Protein AF-A0A7R9MBL1-F1 (afdb_monomer_lite)

Radius of gyration: 28.14 Å; chains: 1; bounding box: 70×37×82 Å

Sequence (208 aa):
MTAFQSPSNDVNKIDLVPTLSLLMGIPIPFSNVGKVMSSLFEYSVDCQHVRRSPEFSCHEDIAEIQWLWNSISALRINVAQIQRYVASIVPNVIQRQLEELLERHDRSWVLLNYIPSDDKLATIQSLTELRNKYDDYISQLKTQLSLNLASFDSRLMISGLIVIMMGAITANLIRVLDFPFHENSFNDILFLSAVTSIVVPIGGHKEL

Secondary structure (DSSP, 8-state):
------------GGGHHHHHHHHTTPPPPTT--PPP-GGGG-----TTTTTT-TT----HHHHHHHHHHHHHHHHHHHHHHHHHHHHHHS-HHHHHHHHHHHHHHHHHHHHHTTS-TT-HHHHHHHHHHHHHHHHHHHHHHHHHHHHHHS---HHHHHHHHHHHHHHHHHHHHHHHTT----HHHHHHHHHHHHHHHH-S--------

InterPro domains:
  IPR017850 Alkaline-phosphatase-like, core domain superfamily [G3DSA:3.40.720.10] (3-55)
  IPR039524 GPI ethanolamine phosphate transferase 3 [PTHR23071] (9-179)

Structure (mmCIF, N/CA/C/O backbone):
data_AF-A0A7R9MBL1-F1
#
_entry.id   AF-A0A7R9MBL1-F1
#
loop_
_atom_site.group_PDB
_atom_site.id
_atom_site.type_symbol
_atom_site.label_atom_id
_atom_site.label_alt_id
_atom_site.label_comp_id
_atom_site.label_asym_id
_atom_site.label_entity_id
_atom_site.label_seq_id
_atom_site.pdbx_PDB_ins_code
_atom_site.Cartn_x
_atom_site.Cartn_y
_atom_site.Cartn_z
_atom_site.occupancy
_atom_site.B_iso_or_equiv
_atom_site.auth_seq_id
_atom_site.auth_comp_id
_atom_site.auth_asym_id
_atom_site.auth_atom_id
_atom_site.pdbx_PDB_model_num
ATOM 1 N N . MET A 1 1 ? 38.227 8.720 0.842 1.00 33.62 1 MET A N 1
ATOM 2 C CA . MET A 1 1 ? 37.416 8.010 1.853 1.00 33.62 1 MET A CA 1
ATOM 3 C C . MET A 1 1 ? 36.051 8.675 1.890 1.00 33.62 1 MET A C 1
ATOM 5 O O . MET A 1 1 ? 35.865 9.654 2.597 1.00 33.62 1 MET A O 1
ATOM 9 N N . THR A 1 2 ? 35.142 8.235 1.026 1.00 32.75 2 THR A N 1
ATOM 10 C CA . THR A 1 2 ? 33.762 8.730 0.961 1.00 32.75 2 THR A CA 1
ATOM 11 C C . THR A 1 2 ? 32.931 7.939 1.959 1.00 32.75 2 THR A C 1
ATOM 13 O O . THR A 1 2 ? 32.848 6.716 1.867 1.00 32.75 2 THR A O 1
ATOM 16 N N . ALA A 1 3 ? 32.383 8.630 2.956 1.00 30.45 3 ALA A N 1
ATOM 17 C CA . ALA A 1 3 ? 31.482 8.041 3.930 1.00 30.45 3 ALA A CA 1
ATOM 18 C C . ALA A 1 3 ? 30.245 7.497 3.203 1.00 30.45 3 ALA A C 1
ATOM 20 O O . ALA A 1 3 ? 29.521 8.247 2.551 1.00 30.45 3 ALA A O 1
ATOM 21 N N . PHE A 1 4 ? 30.025 6.188 3.308 1.00 33.91 4 PHE A N 1
ATOM 22 C CA . PHE A 1 4 ? 28.775 5.544 2.929 1.00 33.91 4 PHE A CA 1
ATOM 23 C C . PHE A 1 4 ? 27.720 6.035 3.930 1.00 33.91 4 PHE A C 1
ATOM 25 O O . PHE A 1 4 ? 27.630 5.537 5.052 1.00 33.91 4 PHE A O 1
ATOM 32 N N . GLN A 1 5 ? 26.986 7.091 3.579 1.00 33.72 5 GLN A N 1
ATOM 33 C CA . GLN A 1 5 ? 25.774 7.452 4.305 1.00 33.72 5 GLN A CA 1
ATOM 34 C C . GLN A 1 5 ? 24.771 6.329 4.052 1.00 33.72 5 GLN A C 1
ATOM 36 O O . GLN A 1 5 ? 24.150 6.275 2.995 1.00 33.72 5 GLN A O 1
ATOM 41 N N . SER A 1 6 ? 24.642 5.406 5.008 1.00 34.41 6 SER A N 1
ATOM 42 C CA . SER A 1 6 ? 23.470 4.539 5.060 1.00 34.41 6 SER A CA 1
ATOM 43 C C . SER A 1 6 ? 22.262 5.467 5.176 1.00 34.41 6 SER A C 1
ATOM 45 O O . SER A 1 6 ? 22.186 6.196 6.172 1.00 34.41 6 SER A O 1
ATOM 47 N N . PRO A 1 7 ? 21.324 5.483 4.211 1.00 39.41 7 PRO A N 1
ATOM 48 C CA . PRO A 1 7 ? 20.038 6.106 4.464 1.00 39.41 7 PRO A CA 1
ATOM 49 C C . PRO A 1 7 ? 19.485 5.441 5.726 1.00 39.41 7 PRO A C 1
ATOM 51 O O . PRO A 1 7 ? 19.638 4.229 5.918 1.00 39.41 7 PRO A O 1
ATOM 54 N N . SER A 1 8 ? 18.934 6.236 6.639 1.00 43.59 8 SER A N 1
ATOM 55 C CA . SER A 1 8 ? 18.196 5.725 7.788 1.00 43.59 8 SER A CA 1
ATOM 56 C C . SER A 1 8 ? 16.968 4.990 7.251 1.00 43.59 8 SER A C 1
ATOM 58 O O . SER A 1 8 ? 15.894 5.572 7.107 1.00 43.59 8 SER A O 1
ATOM 60 N N . ASN A 1 9 ? 17.163 3.727 6.874 1.00 51.75 9 ASN A N 1
ATOM 61 C CA . ASN A 1 9 ? 16.128 2.782 6.498 1.00 51.75 9 ASN A CA 1
ATOM 62 C C . ASN A 1 9 ? 15.385 2.424 7.781 1.00 51.75 9 ASN A C 1
ATOM 64 O O . ASN A 1 9 ? 15.615 1.369 8.371 1.00 51.75 9 ASN A O 1
ATOM 68 N N . ASP A 1 10 ? 14.558 3.346 8.263 1.00 60.00 10 ASP A N 1
ATOM 69 C CA . ASP A 1 10 ? 13.657 3.072 9.368 1.00 60.00 10 ASP A CA 1
ATOM 70 C C . ASP A 1 10 ? 12.568 2.140 8.830 1.00 60.00 10 ASP A C 1
ATOM 72 O O . ASP A 1 10 ? 11.573 2.553 8.230 1.00 60.00 10 ASP A O 1
ATOM 76 N N . VAL A 1 11 ? 12.851 0.840 8.905 1.00 66.88 11 VAL A N 1
ATOM 77 C CA . VAL A 1 11 ? 11.942 -0.206 8.453 1.00 66.88 11 VAL A CA 1
ATOM 78 C C . VAL A 1 11 ? 10.792 -0.252 9.441 1.00 66.88 11 VAL A C 1
ATOM 80 O O . VAL A 1 11 ? 10.946 -0.685 10.587 1.00 66.88 11 VAL A O 1
ATOM 83 N N . ASN A 1 12 ? 9.616 0.178 8.996 1.00 77.75 12 ASN A N 1
ATOM 84 C CA . ASN A 1 12 ? 8.443 0.131 9.844 1.00 77.75 12 ASN A CA 1
ATOM 85 C C . ASN A 1 12 ? 8.066 -1.336 10.108 1.00 77.75 12 ASN A C 1
ATOM 87 O O . ASN A 1 12 ? 7.925 -2.133 9.184 1.00 77.75 12 ASN A O 1
ATOM 91 N N . LYS A 1 13 ? 7.862 -1.711 11.375 1.00 82.19 13 LYS A N 1
ATOM 92 C CA . LYS A 1 13 ? 7.544 -3.099 11.768 1.00 82.19 13 LYS A CA 1
ATOM 93 C C . LYS A 1 13 ? 6.313 -3.656 11.045 1.00 82.19 13 LYS A C 1
ATOM 95 O O . LYS A 1 13 ? 6.231 -4.859 10.813 1.00 82.19 13 LYS A O 1
ATOM 100 N N . ILE A 1 14 ? 5.370 -2.788 10.673 1.00 83.69 14 ILE A N 1
ATOM 101 C CA . ILE A 1 14 ? 4.145 -3.177 9.958 1.00 83.69 14 ILE A CA 1
ATOM 102 C C . ILE A 1 14 ? 4.407 -3.621 8.507 1.00 83.69 14 ILE A C 1
ATOM 104 O O . ILE A 1 14 ? 3.590 -4.346 7.942 1.00 83.69 14 ILE A O 1
ATOM 108 N N . ASP A 1 15 ? 5.542 -3.220 7.927 1.00 88.88 15 ASP A N 1
ATOM 109 C CA . ASP A 1 15 ? 5.939 -3.494 6.540 1.00 88.88 15 ASP A CA 1
ATOM 110 C C . ASP A 1 15 ? 6.524 -4.915 6.378 1.00 88.88 15 ASP A C 1
ATOM 112 O O . ASP A 1 15 ? 6.591 -5.457 5.271 1.00 88.88 15 ASP A O 1
ATOM 116 N N . LEU A 1 16 ? 6.876 -5.580 7.487 1.00 90.44 16 LEU A N 1
ATOM 117 C CA . LEU A 1 16 ? 7.445 -6.931 7.482 1.00 90.44 16 LEU A CA 1
ATOM 118 C C . LEU A 1 16 ? 6.446 -7.990 6.996 1.00 90.44 16 LEU A C 1
ATOM 120 O O . LEU A 1 16 ? 6.781 -8.835 6.171 1.00 90.44 16 LEU A O 1
ATOM 124 N N . VAL A 1 17 ? 5.214 -7.947 7.506 1.00 92.31 17 VAL A N 1
ATOM 125 C CA . VAL A 1 17 ? 4.170 -8.937 7.201 1.00 92.31 17 VAL A CA 1
ATOM 126 C C . VAL A 1 17 ? 3.846 -9.019 5.704 1.00 92.31 17 VAL A C 1
ATOM 128 O O . VAL A 1 17 ? 3.905 -10.128 5.166 1.00 92.31 17 VAL A O 1
ATOM 131 N N . PRO A 1 18 ? 3.524 -7.917 4.995 1.00 92.00 18 PRO A N 1
ATOM 132 C CA . PRO A 1 18 ? 3.201 -8.005 3.574 1.00 92.00 18 PRO A CA 1
ATOM 133 C C . PRO A 1 18 ? 4.426 -8.425 2.751 1.00 92.00 18 PRO A C 1
ATOM 135 O O . PRO A 1 18 ? 4.291 -9.187 1.798 1.00 92.00 18 PRO A O 1
ATOM 138 N N . THR A 1 19 ? 5.626 -8.015 3.166 1.00 92.44 19 THR A N 1
ATOM 139 C CA . THR A 1 19 ? 6.888 -8.385 2.516 1.00 92.44 19 THR A CA 1
ATOM 140 C C . THR A 1 19 ? 7.170 -9.884 2.616 1.00 92.44 19 THR A C 1
ATOM 142 O O . THR A 1 19 ? 7.360 -10.540 1.594 1.00 92.44 19 THR A O 1
ATOM 145 N N . LEU A 1 20 ? 7.137 -10.452 3.826 1.00 92.62 20 LEU A N 1
ATOM 146 C CA . LEU A 1 20 ? 7.338 -11.888 4.034 1.00 92.62 20 LEU A CA 1
ATOM 147 C C . LEU A 1 20 ? 6.250 -12.718 3.356 1.00 92.62 20 LEU A C 1
ATOM 149 O O . LEU A 1 20 ? 6.549 -13.775 2.812 1.00 92.62 20 LEU A O 1
ATOM 153 N N . SER A 1 21 ? 5.006 -12.234 3.357 1.00 93.38 21 SER A N 1
ATOM 154 C CA . SER A 1 21 ? 3.904 -12.934 2.693 1.00 93.38 21 SER A CA 1
ATOM 155 C C . SER A 1 21 ? 4.207 -13.139 1.209 1.00 93.38 21 SER A C 1
ATOM 157 O O . SER A 1 21 ? 4.175 -14.264 0.717 1.00 93.38 21 SER A O 1
ATOM 159 N N . LEU A 1 22 ? 4.607 -12.068 0.520 1.00 92.56 22 LEU A N 1
ATOM 160 C CA . LEU A 1 22 ? 4.959 -12.140 -0.895 1.00 92.56 22 LEU A CA 1
ATOM 161 C C . LEU A 1 22 ? 6.238 -12.948 -1.158 1.00 92.56 22 LEU A C 1
ATOM 163 O O . LEU A 1 22 ? 6.262 -13.715 -2.116 1.00 92.56 22 LEU A O 1
ATOM 167 N N . LEU A 1 23 ? 7.267 -12.836 -0.309 1.00 90.94 23 LEU A N 1
ATOM 168 C CA . LEU A 1 23 ? 8.494 -13.638 -0.444 1.00 90.94 23 LEU A CA 1
ATOM 169 C C . LEU A 1 23 ? 8.236 -15.143 -0.274 1.00 90.94 23 LEU A C 1
ATOM 171 O O . LEU A 1 23 ? 8.870 -15.955 -0.939 1.00 90.94 23 LEU A O 1
ATOM 175 N N . MET A 1 24 ? 7.290 -15.520 0.589 1.00 92.00 24 MET A N 1
ATOM 176 C CA . MET A 1 24 ? 6.879 -16.914 0.788 1.00 92.00 24 MET A CA 1
ATOM 177 C C . MET A 1 24 ? 5.816 -17.382 -0.221 1.00 92.00 24 MET A C 1
ATOM 179 O O . MET A 1 24 ? 5.378 -18.529 -0.152 1.00 92.00 24 MET A O 1
ATOM 183 N N . GLY A 1 25 ? 5.369 -16.515 -1.137 1.00 89.75 25 GLY A N 1
ATOM 184 C CA . GLY A 1 25 ? 4.318 -16.836 -2.106 1.00 89.75 25 GLY A CA 1
ATOM 185 C C . GLY A 1 25 ? 2.932 -17.048 -1.485 1.00 89.75 25 GLY A C 1
ATOM 186 O O . GLY A 1 25 ? 2.079 -17.688 -2.097 1.00 89.75 25 GLY A O 1
ATOM 187 N N . ILE A 1 26 ? 2.696 -16.529 -0.277 1.00 92.56 26 ILE A N 1
ATOM 188 C CA . ILE A 1 26 ? 1.402 -16.602 0.409 1.00 92.56 26 ILE A CA 1
ATOM 189 C C . ILE A 1 26 ? 0.629 -15.281 0.251 1.00 92.56 26 ILE A C 1
ATOM 191 O O . ILE A 1 26 ? 1.229 -14.214 0.090 1.00 92.56 26 ILE A O 1
ATOM 195 N N . PRO A 1 27 ? -0.715 -15.309 0.300 1.00 91.38 27 PRO A N 1
ATOM 196 C CA . PRO A 1 27 ? -1.505 -14.086 0.239 1.00 91.38 27 PRO A CA 1
ATOM 197 C C . PRO A 1 27 ? -1.219 -13.175 1.440 1.00 91.38 27 PRO A C 1
ATOM 199 O O . PRO A 1 27 ? -1.107 -13.636 2.576 1.00 91.38 27 PRO A O 1
ATOM 202 N N . ILE A 1 28 ? -1.151 -11.865 1.189 1.00 91.44 28 ILE A N 1
ATOM 203 C CA . ILE A 1 28 ? -1.019 -10.853 2.243 1.00 91.44 28 ILE A CA 1
ATOM 204 C C . ILE A 1 28 ? -2.282 -10.887 3.129 1.00 91.44 28 ILE A C 1
ATOM 206 O O . ILE A 1 28 ? -3.393 -10.831 2.590 1.00 91.44 28 ILE A O 1
ATOM 210 N N . PRO A 1 29 ? -2.152 -10.945 4.470 1.00 90.50 29 PRO A N 1
ATOM 211 C CA . PRO A 1 29 ? -3.292 -10.918 5.384 1.00 90.50 29 PRO A CA 1
ATOM 212 C C . PRO A 1 29 ? -4.203 -9.702 5.176 1.00 90.50 29 PRO A C 1
ATOM 214 O O . PRO A 1 29 ? -3.725 -8.584 4.993 1.00 90.50 29 PRO A O 1
ATOM 217 N N . PHE A 1 30 ? -5.520 -9.911 5.265 1.00 85.25 30 PHE A N 1
ATOM 218 C CA . PHE A 1 30 ? -6.523 -8.918 4.862 1.00 85.25 30 PHE A CA 1
ATOM 219 C C . PHE A 1 30 ? -6.434 -7.577 5.601 1.00 85.25 30 PHE A C 1
ATOM 221 O O . PHE A 1 30 ? -6.604 -6.548 4.968 1.00 85.25 30 PHE A O 1
ATOM 228 N N . SER A 1 31 ? -6.145 -7.552 6.903 1.00 83.38 31 SER A N 1
ATOM 229 C CA . SER A 1 31 ? -6.108 -6.315 7.700 1.00 83.38 31 SER A CA 1
ATOM 230 C C . SER A 1 31 ? -4.751 -5.602 7.688 1.00 83.38 31 SER A C 1
ATOM 232 O O . SER A 1 31 ? -4.465 -4.789 8.569 1.00 83.38 31 SER A O 1
ATOM 234 N N . ASN A 1 32 ? -3.864 -5.950 6.753 1.00 85.44 32 ASN A N 1
ATOM 235 C CA . ASN A 1 32 ? -2.544 -5.347 6.674 1.00 85.44 32 ASN A CA 1
ATOM 236 C C . ASN A 1 32 ? -2.579 -4.040 5.861 1.00 85.44 32 ASN A C 1
ATOM 238 O O . ASN A 1 32 ? -3.126 -4.001 4.764 1.00 85.44 32 ASN A O 1
ATOM 242 N N . VAL A 1 33 ? -1.977 -2.980 6.406 1.00 85.50 33 VAL A N 1
ATOM 243 C CA . VAL A 1 33 ? -1.782 -1.673 5.738 1.00 85.50 33 VAL A CA 1
ATOM 244 C C . VAL A 1 33 ? -0.299 -1.326 5.565 1.00 85.50 33 VAL A C 1
ATOM 246 O O . VAL A 1 33 ? 0.061 -0.192 5.250 1.00 85.50 33 VAL A O 1
ATOM 249 N N . GLY A 1 34 ? 0.577 -2.293 5.838 1.00 88.00 34 GLY A N 1
ATOM 250 C CA . GLY A 1 34 ? 2.012 -2.166 5.658 1.00 88.00 34 GLY A CA 1
ATOM 251 C C . GLY A 1 34 ? 2.374 -2.047 4.182 1.00 88.00 34 GLY A C 1
ATOM 252 O O . GLY A 1 34 ? 1.675 -2.548 3.302 1.00 88.00 34 GLY A O 1
ATOM 253 N N . LYS A 1 35 ? 3.488 -1.369 3.929 1.00 91.00 35 LYS A N 1
ATOM 254 C CA . LYS A 1 35 ? 4.088 -1.215 2.609 1.00 91.00 35 LYS A CA 1
ATOM 255 C C . LYS A 1 35 ? 5.062 -2.366 2.391 1.00 91.00 35 LYS A C 1
ATOM 257 O O . LYS A 1 35 ? 5.819 -2.705 3.291 1.00 91.00 35 LYS A O 1
ATOM 262 N N . VAL A 1 36 ? 5.077 -2.956 1.204 1.00 91.62 36 VAL A N 1
ATOM 263 C CA . VAL A 1 36 ? 6.099 -3.958 0.872 1.00 91.62 36 VAL A CA 1
ATOM 264 C C . VAL A 1 36 ? 7.477 -3.305 0.727 1.00 91.62 36 VAL A C 1
ATOM 266 O O . VAL A 1 36 ? 7.630 -2.290 0.045 1.00 91.62 36 VAL A O 1
ATOM 269 N N . MET A 1 37 ? 8.499 -3.924 1.320 1.00 90.38 37 MET A N 1
ATOM 270 C CA . MET A 1 37 ? 9.902 -3.555 1.124 1.00 90.38 37 MET A CA 1
ATOM 271 C C . MET A 1 37 ? 10.366 -4.033 -0.257 1.00 90.38 37 MET A C 1
ATOM 273 O O . MET A 1 37 ? 10.950 -5.106 -0.397 1.00 90.38 37 MET A O 1
ATOM 277 N N . SER A 1 38 ? 10.080 -3.240 -1.292 1.00 86.38 38 SER A N 1
ATOM 278 C CA . SER A 1 38 ? 10.351 -3.603 -2.692 1.00 86.38 38 SER A CA 1
ATOM 279 C C . SER A 1 38 ? 11.827 -3.911 -2.981 1.00 86.38 38 SER A C 1
ATOM 281 O O . SER A 1 38 ? 12.118 -4.727 -3.848 1.00 86.38 38 SER A O 1
ATOM 283 N N . SER A 1 39 ? 12.762 -3.356 -2.201 1.00 84.44 39 SER A N 1
ATOM 284 C CA . SER A 1 39 ? 14.194 -3.669 -2.301 1.00 84.44 39 SER A CA 1
ATOM 285 C C . SER A 1 39 ? 14.533 -5.140 -2.028 1.00 84.44 39 SER A C 1
ATOM 287 O O . SER A 1 39 ? 15.540 -5.615 -2.529 1.00 84.44 39 SER A O 1
ATOM 289 N N . LEU A 1 40 ? 13.703 -5.886 -1.287 1.00 85.50 40 LEU A N 1
ATOM 290 C CA . LEU A 1 40 ? 13.952 -7.308 -1.005 1.00 85.50 40 LEU A CA 1
ATOM 291 C C . LEU A 1 40 ? 13.536 -8.248 -2.147 1.00 85.50 40 LEU A C 1
ATOM 293 O O . LEU A 1 40 ? 13.795 -9.444 -2.072 1.00 85.50 40 LEU A O 1
ATOM 297 N N . PHE A 1 41 ? 12.907 -7.725 -3.203 1.00 84.19 41 PHE A N 1
ATOM 298 C CA . PHE A 1 41 ? 12.537 -8.489 -4.403 1.00 84.19 41 PHE A CA 1
ATOM 299 C C . PHE A 1 41 ? 13.633 -8.446 -5.479 1.00 84.19 41 PHE A C 1
ATOM 301 O O . PHE A 1 41 ? 13.388 -8.749 -6.650 1.00 84.19 41 PHE A O 1
ATOM 308 N N . GLU A 1 42 ? 14.850 -8.073 -5.079 1.00 77.44 42 GLU A N 1
ATOM 309 C CA . GLU A 1 42 ? 16.071 -8.232 -5.860 1.00 77.44 42 GLU A CA 1
ATOM 310 C C . GLU A 1 42 ? 16.438 -9.709 -5.917 1.00 77.44 42 GLU A C 1
ATOM 312 O O . GLU A 1 42 ? 17.124 -10.259 -5.061 1.00 77.44 42 GLU A O 1
ATOM 317 N N . TYR A 1 43 ? 15.921 -10.381 -6.942 1.00 65.19 43 TYR A N 1
ATOM 318 C CA . TYR A 1 43 ? 16.472 -11.660 -7.344 1.00 65.19 43 TYR A CA 1
ATOM 319 C C . TYR A 1 43 ? 17.775 -11.358 -8.077 1.00 65.19 43 TYR A C 1
ATOM 321 O O . TYR A 1 43 ? 17.749 -10.888 -9.216 1.00 65.19 43 TYR A O 1
ATOM 329 N N . SER A 1 44 ? 18.914 -11.613 -7.434 1.00 52.19 44 SER A N 1
ATOM 330 C CA . SER A 1 44 ? 20.169 -11.691 -8.165 1.00 52.19 44 SER A CA 1
ATOM 331 C C . SER A 1 44 ? 20.024 -12.834 -9.165 1.00 52.19 44 SER A C 1
ATOM 333 O O . SER A 1 44 ? 19.921 -14.008 -8.807 1.00 52.19 44 SER A O 1
ATOM 335 N N . VAL A 1 45 ? 19.971 -12.502 -10.454 1.00 52.72 45 VAL A N 1
ATOM 336 C CA . VAL A 1 45 ? 20.304 -13.491 -11.472 1.00 52.72 45 VAL A CA 1
ATOM 337 C C . VAL A 1 45 ? 21.743 -13.868 -11.164 1.00 52.72 45 VAL A C 1
ATOM 339 O O . VAL A 1 45 ? 22.640 -13.035 -11.282 1.00 52.72 45 VAL A O 1
ATOM 342 N N . ASP A 1 46 ? 21.950 -15.081 -10.660 1.00 50.16 46 ASP A N 1
ATOM 343 C CA . ASP A 1 46 ? 23.262 -15.542 -10.234 1.00 50.16 46 ASP A CA 1
ATOM 344 C C . ASP A 1 46 ? 24.125 -15.798 -11.479 1.00 50.16 46 ASP A C 1
ATOM 346 O O . ASP A 1 46 ? 24.297 -16.917 -11.969 1.00 50.16 46 ASP A O 1
ATOM 350 N N . CYS A 1 47 ? 24.642 -14.710 -12.051 1.00 52.84 47 CYS A N 1
ATOM 351 C CA . CYS A 1 47 ? 25.482 -14.718 -13.242 1.00 52.84 47 CYS A CA 1
ATOM 352 C C . CYS A 1 47 ? 26.805 -15.470 -12.995 1.00 52.84 47 CYS A C 1
ATOM 354 O O . CYS A 1 47 ? 27.554 -15.730 -13.938 1.00 52.84 47 CYS A O 1
ATOM 356 N N . GLN A 1 48 ? 27.117 -15.842 -11.744 1.00 49.78 48 GLN A N 1
ATOM 357 C CA . GLN A 1 48 ? 28.311 -16.619 -11.410 1.00 49.78 48 GLN A CA 1
ATOM 358 C C . GLN A 1 48 ? 28.257 -18.064 -11.920 1.00 49.78 48 GLN A C 1
ATOM 360 O O . GLN A 1 48 ? 29.312 -18.623 -12.235 1.00 49.78 48 GLN A O 1
ATOM 365 N N . HIS A 1 49 ? 27.071 -18.658 -12.087 1.00 49.16 49 HIS A N 1
ATOM 366 C CA . HIS A 1 49 ? 26.946 -20.045 -12.551 1.00 49.16 49 HIS A CA 1
ATOM 367 C C . HIS A 1 49 ? 26.824 -20.201 -14.078 1.00 49.16 49 HIS A C 1
ATOM 369 O O . HIS A 1 49 ? 26.969 -21.312 -14.590 1.00 49.16 49 HIS A O 1
ATOM 375 N N . VAL A 1 50 ? 26.696 -19.100 -14.829 1.00 50.25 50 VAL A N 1
ATOM 376 C CA . VAL A 1 50 ? 26.669 -19.082 -16.310 1.00 50.25 50 VAL A CA 1
ATOM 377 C C . VAL A 1 50 ? 28.074 -18.836 -16.900 1.00 50.25 50 VAL A C 1
ATOM 379 O O . VAL A 1 50 ? 28.243 -18.377 -18.019 1.00 50.25 50 VAL A O 1
ATOM 382 N N . ARG A 1 51 ? 29.148 -19.188 -16.181 1.00 45.41 51 ARG A N 1
ATOM 383 C CA . ARG A 1 51 ? 30.543 -19.061 -16.663 1.00 45.41 51 ARG A CA 1
ATOM 384 C C . ARG A 1 51 ? 30.999 -20.136 -17.665 1.00 45.41 51 ARG A C 1
ATOM 386 O O . ARG A 1 51 ? 32.195 -20.259 -17.915 1.00 45.41 51 ARG A O 1
ATOM 393 N N . ARG A 1 52 ? 30.095 -20.946 -18.227 1.00 46.97 52 ARG A N 1
ATOM 394 C CA . ARG A 1 52 ? 30.465 -22.021 -19.173 1.00 46.97 52 ARG A CA 1
ATOM 395 C C . ARG A 1 52 ? 30.137 -21.760 -20.639 1.00 46.97 52 ARG A C 1
ATOM 397 O O . ARG A 1 52 ? 30.527 -22.584 -21.457 1.00 46.97 52 ARG A O 1
ATOM 404 N N . SER A 1 53 ? 29.506 -20.638 -20.986 1.00 45.91 53 SER A N 1
ATOM 405 C CA . SER A 1 53 ? 29.316 -20.271 -22.391 1.00 45.91 53 SER A CA 1
ATOM 406 C C . SER A 1 53 ? 29.902 -18.883 -22.668 1.00 45.91 53 SER A C 1
ATOM 408 O O . SER A 1 53 ? 29.476 -17.926 -22.024 1.00 45.91 53 SER A O 1
ATOM 410 N N . PRO A 1 54 ? 30.871 -18.741 -23.591 1.00 48.66 54 PRO A N 1
ATOM 411 C CA . PRO A 1 54 ? 31.509 -17.461 -23.906 1.00 48.66 54 PRO A CA 1
ATOM 412 C C . PRO A 1 54 ? 30.595 -16.473 -24.660 1.00 48.66 54 PRO A C 1
ATOM 414 O O . PRO A 1 54 ? 31.038 -15.378 -24.983 1.00 48.66 54 PRO A O 1
ATOM 417 N N . GLU A 1 55 ? 29.331 -16.827 -24.918 1.00 52.91 55 GLU A N 1
ATOM 418 C CA . GLU A 1 55 ? 28.366 -15.995 -25.656 1.00 52.91 55 GLU A CA 1
ATOM 419 C C . GLU A 1 55 ? 27.296 -15.316 -24.780 1.00 52.91 55 GLU A C 1
ATOM 421 O O . GLU A 1 55 ? 26.511 -14.524 -25.293 1.00 52.91 55 GLU A O 1
ATOM 426 N N . PHE A 1 56 ? 27.251 -15.572 -23.465 1.00 49.06 56 PHE A N 1
ATOM 427 C CA . PHE A 1 56 ? 26.261 -14.953 -22.571 1.00 49.06 56 PHE A CA 1
ATOM 428 C C . PHE A 1 56 ? 26.903 -13.917 -21.641 1.00 49.06 56 PHE A C 1
ATOM 430 O O . PHE A 1 56 ? 27.279 -14.204 -20.504 1.00 49.06 56 PHE A O 1
ATOM 437 N N . SER A 1 57 ? 27.010 -12.678 -22.119 1.00 51.72 57 SER A N 1
ATOM 438 C CA . SER A 1 57 ? 27.291 -11.520 -21.268 1.00 51.72 57 SER A CA 1
ATOM 439 C C . SER A 1 57 ? 26.056 -11.257 -20.404 1.00 51.72 57 SER A C 1
ATOM 441 O O . SER A 1 57 ? 25.017 -10.847 -20.928 1.00 51.72 57 SER A O 1
ATOM 443 N N . CYS A 1 58 ? 26.135 -11.494 -19.093 1.00 52.16 58 CYS A N 1
ATOM 444 C CA . CYS A 1 58 ? 25.098 -11.032 -18.170 1.00 52.16 58 CYS A CA 1
ATOM 445 C C . CYS A 1 58 ? 25.076 -9.500 -18.237 1.00 52.16 58 CYS A C 1
ATOM 447 O O . CYS A 1 58 ? 26.007 -8.850 -17.766 1.00 52.16 58 CYS A O 1
ATOM 449 N N . HIS A 1 59 ? 24.078 -8.933 -18.909 1.00 63.00 59 HIS A N 1
ATOM 450 C CA . HIS A 1 59 ? 23.933 -7.487 -19.006 1.00 63.00 59 HIS A CA 1
ATOM 451 C C . HIS A 1 59 ? 23.315 -6.994 -17.700 1.00 63.00 59 HIS A C 1
ATOM 453 O O . HIS A 1 59 ? 22.195 -7.381 -17.372 1.00 63.00 59 HIS A O 1
ATOM 459 N N . GLU A 1 60 ? 24.056 -6.162 -16.973 1.00 67.31 60 GLU A N 1
ATOM 460 C CA . GLU A 1 60 ? 23.640 -5.499 -15.729 1.00 67.31 60 GLU A CA 1
ATOM 461 C C . GLU A 1 60 ? 22.245 -4.856 -15.870 1.00 67.31 60 GLU A C 1
ATOM 463 O O . GLU A 1 60 ? 21.380 -5.062 -15.020 1.00 67.31 60 GLU A O 1
ATOM 468 N N . ASP A 1 61 ? 21.963 -4.255 -17.033 1.00 69.00 61 ASP A N 1
ATOM 469 C CA . ASP A 1 61 ? 20.658 -3.679 -17.390 1.00 69.00 61 ASP A CA 1
ATOM 470 C C . ASP A 1 61 ? 19.483 -4.673 -17.293 1.00 69.00 61 ASP A C 1
ATOM 472 O O . ASP A 1 61 ? 18.371 -4.300 -16.924 1.00 69.00 61 ASP A O 1
ATOM 476 N N . ILE A 1 62 ? 19.690 -5.947 -17.656 1.00 74.94 62 ILE A N 1
ATOM 477 C CA . ILE A 1 62 ? 18.619 -6.961 -17.644 1.00 74.94 62 ILE A CA 1
ATOM 478 C C . ILE A 1 62 ? 18.246 -7.300 -16.199 1.00 74.94 62 ILE A C 1
ATOM 480 O O . ILE A 1 62 ? 17.065 -7.469 -15.891 1.00 74.94 62 ILE A O 1
ATOM 484 N N . ALA A 1 63 ? 19.241 -7.374 -15.312 1.00 78.12 63 ALA A N 1
ATOM 485 C CA . ALA A 1 63 ? 19.013 -7.608 -13.893 1.00 78.12 63 ALA A CA 1
ATOM 486 C C . ALA A 1 63 ? 18.273 -6.423 -13.250 1.00 78.12 63 ALA A C 1
ATOM 488 O O . ALA A 1 63 ? 17.321 -6.641 -12.499 1.00 78.12 63 ALA A O 1
ATOM 489 N N . GLU A 1 64 ? 18.636 -5.186 -13.605 1.00 82.44 64 GLU A N 1
ATOM 490 C CA . GLU A 1 64 ? 17.965 -3.978 -13.113 1.00 82.44 64 GLU A CA 1
ATOM 491 C C . GLU A 1 64 ? 16.502 -3.895 -13.577 1.00 82.44 64 GLU A C 1
ATOM 493 O O . GLU A 1 64 ? 15.599 -3.694 -12.759 1.00 82.44 64 GLU A O 1
ATOM 498 N N . ILE A 1 65 ? 16.237 -4.121 -14.869 1.00 82.94 65 ILE A N 1
ATOM 499 C CA . ILE A 1 65 ? 14.872 -4.144 -15.418 1.00 82.94 65 ILE A CA 1
ATOM 500 C C . ILE A 1 65 ? 14.034 -5.225 -14.726 1.00 82.94 65 ILE A C 1
ATOM 502 O O . ILE A 1 65 ? 12.894 -4.967 -14.328 1.00 82.94 65 ILE A O 1
ATOM 506 N N . GLN A 1 66 ? 14.594 -6.425 -14.542 1.00 83.38 66 GLN A N 1
ATOM 507 C CA . GLN A 1 66 ? 13.901 -7.525 -13.874 1.00 83.38 66 GLN A CA 1
ATOM 508 C C . GLN A 1 66 ? 13.598 -7.200 -12.406 1.00 83.38 66 GLN A C 1
ATOM 510 O O . GLN A 1 66 ? 12.496 -7.480 -11.925 1.00 83.38 66 GLN A O 1
ATOM 515 N N . TRP A 1 67 ? 14.547 -6.596 -11.691 1.00 86.12 67 TRP A N 1
ATOM 516 C CA . TRP A 1 67 ? 14.337 -6.156 -10.315 1.00 86.12 67 TRP A CA 1
ATOM 517 C C . TRP A 1 67 ? 13.237 -5.096 -10.218 1.00 86.12 67 TRP A C 1
ATOM 519 O O . TRP A 1 67 ? 12.335 -5.224 -9.382 1.00 86.12 67 TRP A O 1
ATOM 529 N N . LEU A 1 68 ? 13.270 -4.076 -11.081 1.00 87.25 68 LEU A N 1
ATOM 530 C CA . LEU A 1 68 ? 12.238 -3.043 -11.135 1.00 87.25 68 LEU A CA 1
ATOM 531 C C . LEU A 1 68 ? 10.864 -3.657 -11.415 1.00 87.25 68 LEU A C 1
ATOM 533 O O . LEU A 1 68 ? 9.886 -3.329 -10.741 1.00 87.25 68 LEU A O 1
ATOM 537 N N . TRP A 1 69 ? 10.795 -4.601 -12.352 1.00 86.12 69 TRP A N 1
ATOM 538 C CA . TRP A 1 69 ? 9.567 -5.316 -12.679 1.00 86.12 69 TRP A CA 1
ATOM 539 C C . TRP A 1 69 ? 8.999 -6.091 -11.483 1.00 86.12 69 TRP A C 1
ATOM 541 O O . TRP A 1 69 ? 7.807 -5.980 -11.168 1.00 86.12 69 TRP A O 1
ATOM 551 N N . ASN A 1 70 ? 9.850 -6.845 -10.783 1.00 87.94 70 ASN A N 1
ATOM 552 C CA . ASN A 1 70 ? 9.466 -7.600 -9.589 1.00 87.94 70 ASN A CA 1
ATOM 553 C C . ASN A 1 70 ? 9.014 -6.662 -8.462 1.00 87.94 70 ASN A C 1
ATOM 555 O O . ASN A 1 70 ? 7.977 -6.892 -7.836 1.00 87.94 70 ASN A O 1
ATOM 559 N N . SER A 1 71 ? 9.750 -5.568 -8.259 1.00 90.19 71 SER A N 1
ATOM 560 C CA . SER A 1 71 ? 9.445 -4.527 -7.277 1.00 90.19 71 SER A CA 1
ATOM 561 C C . SER A 1 71 ? 8.069 -3.910 -7.509 1.00 90.19 71 SER A C 1
ATOM 563 O O . SER A 1 71 ? 7.260 -3.832 -6.584 1.00 90.19 71 SER A O 1
ATOM 565 N N . ILE A 1 72 ? 7.774 -3.502 -8.747 1.00 89.38 72 ILE A N 1
ATOM 566 C CA . ILE A 1 72 ? 6.479 -2.916 -9.111 1.00 89.38 72 ILE A CA 1
ATOM 567 C C . ILE A 1 72 ? 5.364 -3.954 -8.971 1.00 89.38 72 ILE A C 1
ATOM 569 O O . ILE A 1 72 ? 4.296 -3.639 -8.452 1.00 89.38 72 ILE A O 1
ATOM 573 N N . SER A 1 73 ? 5.610 -5.201 -9.379 1.00 88.56 73 SER A N 1
ATOM 574 C CA . SER A 1 73 ? 4.632 -6.287 -9.242 1.00 88.56 73 SER A CA 1
ATOM 575 C C . SER A 1 73 ? 4.255 -6.525 -7.777 1.00 88.56 73 SER A C 1
ATOM 577 O O . SER A 1 73 ? 3.069 -6.613 -7.451 1.00 88.56 73 SER A O 1
ATOM 579 N N . ALA A 1 74 ? 5.244 -6.558 -6.881 1.00 90.81 74 ALA A N 1
ATOM 580 C CA . ALA A 1 74 ? 5.026 -6.707 -5.447 1.00 90.81 74 ALA A CA 1
ATOM 581 C C . ALA A 1 74 ? 4.251 -5.515 -4.854 1.00 90.81 74 ALA A C 1
ATOM 583 O O . ALA A 1 74 ? 3.280 -5.712 -4.116 1.00 90.81 74 ALA A O 1
ATOM 584 N N . LEU A 1 75 ? 4.620 -4.284 -5.231 1.00 90.81 75 LEU A N 1
ATOM 585 C CA . LEU A 1 75 ? 3.902 -3.070 -4.828 1.00 90.81 75 LEU A CA 1
ATOM 586 C C . LEU A 1 75 ? 2.448 -3.084 -5.307 1.00 90.81 75 LEU A C 1
ATOM 588 O O . LEU A 1 75 ? 1.551 -2.765 -4.532 1.00 90.81 75 LEU A O 1
ATOM 592 N N . ARG A 1 76 ? 2.186 -3.519 -6.543 1.00 89.56 76 ARG A N 1
ATOM 593 C CA . ARG A 1 76 ? 0.830 -3.571 -7.102 1.00 89.56 76 ARG A CA 1
ATOM 594 C C . ARG A 1 76 ? -0.060 -4.564 -6.353 1.00 89.56 76 ARG A C 1
ATOM 596 O O . ARG A 1 76 ? -1.211 -4.249 -6.055 1.00 89.56 76 ARG A O 1
ATOM 603 N N . ILE A 1 77 ? 0.473 -5.736 -5.993 1.00 8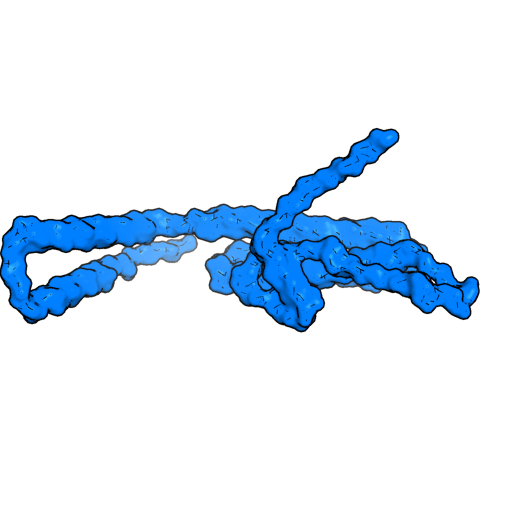9.44 77 ILE A N 1
ATOM 604 C CA . ILE A 1 77 ? -0.256 -6.721 -5.175 1.00 89.44 77 ILE A CA 1
ATOM 605 C C . ILE A 1 77 ? -0.556 -6.152 -3.783 1.00 89.44 77 ILE A C 1
ATOM 607 O O . ILE A 1 77 ? -1.681 -6.282 -3.295 1.00 89.44 77 ILE A O 1
ATOM 611 N N . ASN A 1 78 ? 0.424 -5.495 -3.157 1.00 91.88 78 ASN A N 1
ATOM 612 C CA . ASN A 1 78 ? 0.240 -4.842 -1.863 1.00 91.88 78 ASN A CA 1
ATOM 613 C C . ASN A 1 78 ? -0.844 -3.764 -1.926 1.00 91.88 78 ASN A C 1
ATOM 615 O O . ASN A 1 78 ? -1.777 -3.798 -1.131 1.00 91.88 78 ASN A O 1
ATOM 619 N N . VAL A 1 79 ? -0.788 -2.882 -2.923 1.00 89.56 79 VAL A N 1
ATOM 620 C CA . VAL A 1 79 ? -1.798 -1.845 -3.156 1.00 89.56 79 VAL A CA 1
ATOM 621 C C . VAL A 1 79 ? -3.192 -2.434 -3.337 1.00 89.56 79 VAL A C 1
ATOM 623 O O . VAL A 1 79 ? -4.127 -1.975 -2.683 1.00 89.56 79 VAL A O 1
ATOM 626 N N . ALA A 1 80 ? -3.335 -3.475 -4.157 1.00 87.19 80 ALA A N 1
ATOM 627 C CA . ALA A 1 80 ? -4.620 -4.128 -4.373 1.00 87.19 80 ALA A CA 1
ATOM 628 C C . ALA A 1 80 ? -5.192 -4.731 -3.078 1.00 87.19 80 ALA A C 1
ATOM 630 O O . ALA A 1 80 ? -6.398 -4.650 -2.838 1.00 87.19 80 ALA A O 1
ATOM 631 N N . GLN A 1 81 ? -4.352 -5.319 -2.218 1.00 90.25 81 GLN A N 1
ATOM 632 C CA . GLN A 1 81 ? -4.807 -5.824 -0.922 1.00 90.25 81 GLN A CA 1
ATOM 633 C C . GLN A 1 81 ? -5.203 -4.682 0.023 1.00 90.25 81 GLN A C 1
ATOM 635 O O . GLN A 1 81 ? -6.283 -4.758 0.613 1.00 90.25 81 GLN A O 1
ATOM 640 N N . ILE A 1 82 ? -4.391 -3.623 0.134 1.00 88.50 82 ILE A N 1
ATOM 641 C CA . ILE A 1 82 ? -4.709 -2.480 1.001 1.00 88.50 82 ILE A CA 1
ATOM 642 C C . ILE A 1 82 ? -6.030 -1.852 0.555 1.00 88.50 82 ILE A C 1
ATOM 644 O O . ILE A 1 82 ? -6.889 -1.586 1.386 1.00 88.50 82 ILE A O 1
ATOM 648 N N . GLN A 1 83 ? -6.251 -1.674 -0.746 1.00 85.19 83 GLN A N 1
ATOM 649 C CA . GLN A 1 83 ? -7.517 -1.141 -1.243 1.00 85.19 83 GLN A CA 1
ATOM 650 C C . GLN A 1 83 ? -8.728 -1.979 -0.846 1.00 85.19 83 GLN A C 1
ATOM 652 O O . GLN A 1 83 ? -9.736 -1.421 -0.422 1.00 85.19 83 GLN A O 1
ATOM 657 N N . ARG A 1 84 ? -8.632 -3.310 -0.938 1.00 84.75 84 ARG A N 1
ATOM 658 C CA . ARG A 1 84 ? -9.718 -4.203 -0.505 1.00 84.75 84 ARG A CA 1
ATOM 659 C C . ARG A 1 84 ? -10.024 -4.033 0.979 1.00 84.75 84 ARG A C 1
ATOM 661 O O . ARG A 1 84 ? -11.189 -4.041 1.362 1.00 84.75 84 ARG A O 1
ATOM 668 N N . TYR A 1 85 ? -8.991 -3.860 1.802 1.00 85.38 85 TYR A N 1
ATOM 669 C CA . TYR A 1 85 ? -9.165 -3.574 3.222 1.00 85.38 85 TYR A CA 1
ATOM 670 C C . TYR A 1 85 ? -9.831 -2.214 3.448 1.00 85.38 85 TYR A C 1
ATOM 672 O O . TYR A 1 85 ? -10.824 -2.120 4.167 1.00 85.38 85 TYR A O 1
ATOM 680 N N . VAL A 1 86 ? -9.341 -1.170 2.780 1.00 83.62 86 VAL A N 1
ATOM 681 C CA . VAL A 1 86 ? -9.867 0.195 2.893 1.00 83.62 86 VAL A CA 1
ATOM 682 C C . VAL A 1 86 ? -11.329 0.271 2.458 1.00 83.62 86 VAL A C 1
ATOM 684 O O . VAL A 1 86 ? -12.141 0.846 3.176 1.00 83.62 86 VAL A O 1
ATOM 687 N N . ALA A 1 87 ? -11.696 -0.379 1.354 1.00 82.88 87 ALA A N 1
ATOM 688 C CA . ALA A 1 87 ? -13.078 -0.450 0.881 1.00 82.88 87 ALA A CA 1
ATOM 689 C C . ALA A 1 87 ? -14.025 -1.135 1.884 1.00 82.88 87 ALA A C 1
ATOM 691 O O . ALA A 1 87 ? -15.223 -0.881 1.868 1.00 82.88 87 ALA A O 1
ATOM 692 N N . SER A 1 88 ? -13.504 -1.988 2.775 1.00 83.31 88 SER A N 1
ATOM 693 C CA . SER A 1 88 ? -14.320 -2.641 3.807 1.00 83.31 88 SER A CA 1
ATOM 694 C C . SER A 1 88 ? -14.559 -1.789 5.056 1.00 83.31 88 SER A C 1
ATOM 696 O O . SER A 1 88 ? -15.495 -2.071 5.801 1.00 83.31 88 SER A O 1
ATOM 698 N N . ILE A 1 89 ? -13.727 -0.769 5.300 1.00 79.19 89 ILE A N 1
ATOM 699 C CA . ILE A 1 89 ? -13.757 0.023 6.544 1.00 79.19 89 ILE A CA 1
ATOM 700 C C . ILE A 1 89 ? -14.092 1.503 6.321 1.00 79.19 89 ILE A C 1
ATOM 702 O O . ILE A 1 89 ? -14.472 2.182 7.272 1.00 79.19 89 ILE A O 1
ATOM 706 N N . VAL A 1 90 ? -13.923 2.025 5.103 1.00 77.00 90 VAL A N 1
ATOM 707 C CA . VAL A 1 90 ? -14.046 3.457 4.801 1.00 77.00 90 VAL A CA 1
ATOM 708 C C . VAL A 1 90 ? -15.306 3.744 3.966 1.00 77.00 90 VAL A C 1
ATOM 710 O O . VAL A 1 90 ? -15.627 2.966 3.071 1.00 77.00 90 VAL A O 1
ATOM 713 N N . PRO A 1 91 ? -16.014 4.872 4.200 1.00 73.25 91 PRO A N 1
ATOM 714 C CA . PRO A 1 91 ? -17.168 5.278 3.397 1.00 73.25 91 PRO A CA 1
ATOM 715 C C . PRO A 1 91 ? -16.872 5.427 1.893 1.00 73.25 91 PRO A C 1
ATOM 717 O O . PRO A 1 91 ? -15.798 5.890 1.496 1.00 73.25 91 PRO A O 1
ATOM 720 N N . ASN A 1 92 ? -17.890 5.159 1.064 1.00 73.94 92 ASN A N 1
ATOM 721 C CA . ASN A 1 92 ? -17.839 5.126 -0.410 1.00 73.94 92 ASN A CA 1
ATOM 722 C C . ASN A 1 92 ? -17.176 6.352 -1.080 1.00 73.94 92 ASN A C 1
ATOM 724 O O . ASN A 1 92 ? -16.635 6.247 -2.179 1.00 73.94 92 ASN A O 1
ATOM 728 N N . VAL A 1 93 ? -17.205 7.530 -0.445 1.00 66.38 93 VAL A N 1
ATOM 729 C CA . VAL A 1 93 ? -16.618 8.767 -0.997 1.00 66.38 93 VAL A C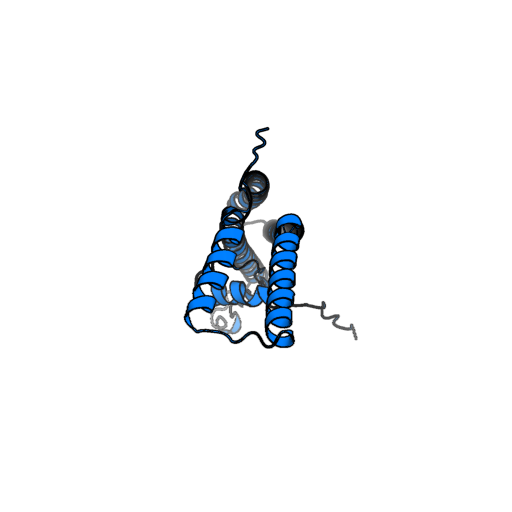A 1
ATOM 730 C C . VAL A 1 93 ? -15.090 8.685 -1.084 1.00 66.38 93 VAL A C 1
ATOM 732 O O . VAL A 1 93 ? -14.510 9.054 -2.104 1.00 66.38 93 VAL A O 1
ATOM 735 N N . ILE A 1 94 ? -14.434 8.172 -0.041 1.00 68.69 94 ILE A N 1
ATOM 736 C CA . ILE A 1 94 ? -12.971 8.015 -0.013 1.00 68.69 94 ILE A CA 1
ATOM 737 C C . ILE A 1 94 ? -12.563 6.811 -0.868 1.00 68.69 94 ILE A C 1
ATOM 739 O O . ILE A 1 94 ? -11.530 6.852 -1.532 1.00 68.69 94 ILE A O 1
ATOM 743 N N . GLN A 1 95 ? -13.409 5.777 -0.923 1.00 73.50 95 GLN A N 1
ATOM 744 C CA . GLN A 1 95 ? -13.214 4.643 -1.823 1.00 73.50 95 GLN A CA 1
ATOM 745 C C . GLN A 1 95 ? -13.093 5.103 -3.283 1.00 73.50 95 GLN A C 1
ATOM 747 O O . GLN A 1 95 ? -12.135 4.730 -3.955 1.00 73.50 95 GLN A O 1
ATOM 752 N N . ARG A 1 96 ? -13.996 5.975 -3.755 1.00 73.25 96 ARG A N 1
ATOM 753 C CA . ARG A 1 96 ? -13.972 6.444 -5.149 1.00 73.25 96 ARG A CA 1
ATOM 754 C C . ARG A 1 96 ? -12.712 7.242 -5.485 1.00 73.25 96 ARG A C 1
ATOM 756 O O . ARG A 1 96 ? -12.126 7.044 -6.543 1.00 73.25 96 ARG A O 1
ATOM 763 N N . GLN A 1 97 ? -12.268 8.113 -4.576 1.00 69.88 97 GLN A N 1
ATOM 764 C CA . GLN A 1 97 ? -11.015 8.859 -4.753 1.00 69.88 97 GLN A CA 1
ATOM 765 C C . GLN A 1 97 ? -9.813 7.916 -4.847 1.00 69.88 97 GLN A C 1
ATOM 767 O O . GLN A 1 97 ? -8.904 8.144 -5.642 1.00 69.88 97 GLN A O 1
ATOM 772 N N . LEU A 1 98 ? -9.821 6.843 -4.057 1.00 69.31 98 LEU A N 1
ATOM 773 C CA . LEU A 1 98 ? -8.741 5.873 -4.030 1.00 69.31 98 LEU A CA 1
ATOM 774 C C . LEU A 1 98 ? -8.722 4.966 -5.269 1.00 69.31 98 LEU A C 1
ATOM 776 O O . LEU A 1 98 ? -7.648 4.648 -5.784 1.00 69.31 98 LEU A O 1
ATOM 780 N N . GLU A 1 99 ? -9.899 4.593 -5.769 1.00 77.44 99 GLU A N 1
ATOM 781 C CA . GLU A 1 99 ? -10.072 3.861 -7.027 1.00 77.44 99 GLU A CA 1
ATOM 782 C C . GLU A 1 99 ? -9.612 4.697 -8.227 1.00 77.44 99 GLU A C 1
ATOM 784 O O . GLU A 1 99 ? -8.792 4.223 -9.010 1.00 77.44 99 GLU A O 1
ATOM 789 N N . GLU A 1 100 ? -10.040 5.963 -8.326 1.00 77.44 100 GLU A N 1
ATOM 790 C CA . GLU A 1 100 ? -9.602 6.893 -9.383 1.00 77.44 100 GLU A CA 1
ATOM 791 C C . GLU A 1 100 ? -8.071 7.067 -9.388 1.00 77.44 100 GLU A C 1
ATOM 793 O O . GLU A 1 100 ? -7.429 7.177 -10.443 1.00 77.44 100 GLU A O 1
ATOM 798 N N . LEU A 1 101 ? -7.471 7.096 -8.195 1.00 69.50 101 LEU A N 1
ATOM 799 C CA . LEU A 1 101 ? -6.040 7.290 -8.037 1.00 69.50 101 LEU A CA 1
ATOM 800 C C . LEU A 1 101 ? -5.266 6.018 -8.406 1.00 69.50 101 LEU A C 1
ATOM 802 O O . LEU A 1 101 ? -4.290 6.131 -9.148 1.00 69.50 101 LEU A O 1
ATOM 806 N N . LEU A 1 102 ? -5.732 4.819 -8.037 1.00 78.19 102 LEU A N 1
ATOM 807 C CA . LEU A 1 102 ? -5.136 3.571 -8.531 1.00 78.19 102 LEU A CA 1
ATOM 808 C C . LEU A 1 102 ? -5.293 3.406 -10.041 1.00 78.19 102 LEU A C 1
ATOM 810 O O . LEU A 1 102 ? -4.326 3.052 -10.709 1.00 78.19 102 LEU A O 1
ATOM 814 N N . GLU A 1 103 ? -6.467 3.699 -10.599 1.00 81.88 103 GLU A N 1
ATOM 815 C CA . GLU A 1 103 ? -6.718 3.533 -12.033 1.00 81.88 103 GLU A CA 1
ATOM 816 C C . GLU A 1 103 ? -5.733 4.369 -12.870 1.00 81.88 103 GLU A C 1
ATOM 818 O O . GLU A 1 103 ? -5.224 3.929 -13.902 1.00 81.88 103 GLU A O 1
ATOM 823 N N . ARG A 1 104 ? -5.375 5.568 -12.387 1.00 75.06 104 ARG A N 1
ATOM 824 C CA . ARG A 1 104 ? -4.337 6.407 -13.006 1.00 75.06 104 ARG A CA 1
ATOM 825 C C . ARG A 1 104 ? -2.964 5.724 -13.038 1.00 75.06 104 ARG A C 1
ATOM 827 O O . ARG A 1 104 ? -2.225 5.896 -14.009 1.00 75.06 104 ARG A O 1
ATOM 834 N N . HIS A 1 105 ? -2.631 4.970 -11.998 1.00 73.56 105 HIS A N 1
ATOM 835 C CA . HIS A 1 105 ? -1.344 4.292 -11.854 1.00 73.56 105 HIS A CA 1
ATOM 836 C C . HIS A 1 105 ? -1.319 2.983 -12.658 1.00 73.56 105 HIS A C 1
ATOM 838 O O . HIS A 1 105 ? -0.360 2.734 -13.387 1.00 73.56 105 HIS A O 1
ATOM 844 N N . ASP A 1 106 ? -2.415 2.221 -12.655 1.00 78.94 106 ASP A N 1
ATOM 845 C CA . ASP A 1 106 ? -2.552 0.982 -13.430 1.00 78.94 106 ASP A CA 1
ATOM 846 C C . ASP A 1 106 ? -2.568 1.231 -14.947 1.00 78.94 106 ASP A C 1
ATOM 848 O O . ASP A 1 106 ? -2.017 0.436 -15.712 1.00 78.94 106 ASP A O 1
ATOM 852 N N . ARG A 1 107 ? -3.088 2.378 -15.411 1.00 78.75 107 ARG A N 1
ATOM 853 C CA . ARG A 1 107 ? -2.931 2.786 -16.820 1.00 78.75 107 ARG A CA 1
ATOM 854 C C . ARG A 1 107 ? -1.460 2.913 -17.223 1.00 78.75 107 ARG A C 1
ATOM 856 O O . ARG A 1 107 ? -1.096 2.500 -18.320 1.00 78.75 107 ARG A O 1
ATOM 863 N N . SER A 1 108 ? -0.608 3.426 -16.333 1.00 76.25 108 SER A N 1
ATOM 864 C CA . SER A 1 108 ? 0.833 3.555 -16.596 1.00 76.25 108 SER A CA 1
ATOM 865 C C . SER A 1 108 ? 1.524 2.188 -16.690 1.00 76.25 108 SER A C 1
ATOM 867 O O . SER A 1 108 ? 2.436 2.026 -17.493 1.00 76.25 108 SER A O 1
ATOM 869 N N . TRP A 1 109 ? 1.051 1.188 -15.937 1.00 77.81 109 TRP A N 1
ATOM 870 C CA . TRP A 1 109 ? 1.515 -0.199 -16.048 1.00 77.81 109 TRP A CA 1
ATOM 871 C C . TRP A 1 109 ? 1.157 -0.832 -17.398 1.00 77.81 109 TRP A C 1
ATOM 873 O O . TRP A 1 109 ? 2.002 -1.453 -18.037 1.00 77.81 109 TRP A O 1
ATOM 883 N N . VAL A 1 110 ? -0.083 -0.654 -17.865 1.00 78.81 110 VAL A N 1
ATOM 884 C CA . VAL A 1 110 ? -0.530 -1.208 -19.156 1.00 78.81 110 VAL A CA 1
ATOM 885 C C . VAL A 1 110 ? 0.249 -0.602 -20.323 1.00 78.81 110 VAL A C 1
ATOM 887 O O . VAL A 1 110 ? 0.637 -1.330 -21.234 1.00 78.81 110 VAL A O 1
ATOM 890 N N . LEU A 1 111 ? 0.513 0.708 -20.280 1.00 75.69 111 LEU A N 1
ATOM 891 C CA . LEU A 1 111 ? 1.302 1.414 -21.295 1.00 75.69 111 LEU A CA 1
ATOM 892 C C . LEU A 1 111 ? 2.749 0.913 -21.374 1.00 75.69 111 LEU A C 1
ATOM 894 O O . LEU A 1 111 ? 3.361 0.957 -22.438 1.00 75.69 111 LEU A O 1
ATOM 898 N N . LEU A 1 112 ? 3.269 0.376 -20.273 1.00 74.50 112 LEU A N 1
ATOM 899 C CA . LEU A 1 112 ? 4.629 -0.137 -20.183 1.00 74.50 112 LEU A CA 1
ATOM 900 C C . LEU A 1 112 ? 4.846 -1.401 -21.035 1.00 74.50 112 LEU A C 1
ATOM 902 O O . LEU A 1 112 ? 5.952 -1.627 -21.516 1.00 74.50 112 LEU A O 1
ATOM 906 N N . ASN A 1 113 ? 3.780 -2.157 -21.329 1.00 71.19 113 ASN A N 1
ATOM 907 C CA . ASN A 1 113 ? 3.823 -3.287 -22.269 1.00 71.19 113 ASN A CA 1
ATOM 908 C C . ASN A 1 113 ? 4.001 -2.858 -23.740 1.00 71.19 113 ASN A C 1
ATOM 910 O O . ASN A 1 113 ? 4.229 -3.712 -24.593 1.00 71.19 113 ASN A O 1
ATOM 914 N N . TYR A 1 114 ? 3.866 -1.563 -24.049 1.00 67.88 114 TYR A N 1
ATOM 915 C CA . TYR A 1 114 ? 3.984 -1.018 -25.406 1.00 67.88 114 TYR A CA 1
ATOM 916 C C . TYR A 1 114 ? 5.303 -0.274 -25.647 1.00 67.88 114 TYR A C 1
ATOM 918 O O . TYR A 1 114 ? 5.512 0.241 -26.745 1.00 67.88 114 TYR A O 1
ATOM 926 N N . ILE A 1 115 ? 6.189 -0.195 -24.646 1.00 67.56 115 ILE A N 1
ATOM 927 C CA . ILE A 1 115 ? 7.501 0.434 -24.816 1.00 67.56 115 ILE A CA 1
ATOM 928 C C . ILE A 1 115 ? 8.351 -0.469 -25.726 1.00 67.56 115 ILE A C 1
ATOM 930 O O . ILE A 1 115 ? 8.518 -1.652 -25.417 1.00 67.56 115 ILE A O 1
ATOM 934 N N . PRO A 1 116 ? 8.874 0.047 -26.854 1.00 62.78 116 PRO A N 1
ATOM 935 C CA . PRO A 1 116 ? 9.718 -0.738 -27.742 1.00 62.78 116 PRO A CA 1
ATOM 936 C C . PRO A 1 116 ? 10.983 -1.186 -27.003 1.00 62.78 116 PRO A C 1
ATOM 938 O O . PRO A 1 116 ? 11.703 -0.371 -26.429 1.00 62.78 116 PRO A O 1
ATOM 941 N N . SER A 1 117 ? 11.253 -2.492 -27.042 1.00 65.00 117 SER A N 1
ATOM 942 C CA . SER A 1 117 ? 12.308 -3.169 -26.271 1.00 65.00 117 SER A CA 1
ATOM 943 C C . SER A 1 117 ? 13.743 -2.730 -26.601 1.00 65.00 117 SER A C 1
ATOM 945 O O . SER A 1 117 ? 14.676 -3.171 -25.933 1.00 65.00 117 SER A O 1
ATOM 947 N N . ASP A 1 118 ? 13.923 -1.870 -27.606 1.00 69.62 118 ASP A N 1
ATOM 948 C CA . ASP A 1 118 ? 15.227 -1.384 -28.061 1.00 69.62 118 ASP A CA 1
ATOM 949 C C . ASP A 1 118 ? 15.758 -0.193 -27.239 1.00 69.62 118 ASP A C 1
ATOM 951 O O . ASP A 1 118 ? 16.974 -0.011 -27.163 1.00 69.62 118 ASP A O 1
ATOM 955 N N . ASP A 1 119 ? 14.894 0.589 -26.571 1.00 81.06 119 ASP A N 1
ATOM 956 C CA . ASP A 1 119 ? 15.327 1.704 -25.710 1.00 81.06 119 ASP A CA 1
ATOM 957 C C . ASP A 1 119 ? 15.317 1.310 -24.224 1.00 81.06 119 ASP A C 1
ATOM 959 O O . ASP A 1 119 ? 14.357 1.517 -23.467 1.00 81.06 119 ASP A O 1
ATOM 963 N N . LYS A 1 120 ? 16.431 0.709 -23.801 1.00 79.25 120 LYS A N 1
ATOM 964 C CA . LYS A 1 120 ? 16.633 0.238 -22.424 1.00 79.25 120 LYS A CA 1
ATOM 965 C C . LYS A 1 120 ? 16.596 1.370 -21.399 1.00 79.25 120 LYS A C 1
ATOM 967 O O . LYS A 1 120 ? 16.017 1.196 -20.328 1.00 79.25 120 LYS A O 1
ATOM 972 N N . LEU A 1 121 ? 17.191 2.521 -21.717 1.00 83.50 121 LEU A N 1
ATOM 973 C CA . LEU A 1 121 ? 17.269 3.650 -20.789 1.00 83.50 121 LEU A CA 1
ATOM 974 C C . LEU A 1 121 ? 15.874 4.227 -20.534 1.00 83.50 121 LEU A C 1
ATOM 976 O O . LEU A 1 121 ? 15.492 4.426 -19.379 1.00 83.50 121 LEU A O 1
ATOM 980 N N . ALA A 1 122 ? 15.084 4.412 -21.597 1.00 83.00 122 ALA A N 1
ATOM 981 C CA . ALA A 1 122 ? 13.693 4.837 -21.469 1.00 83.00 122 ALA A CA 1
ATOM 982 C C . ALA A 1 122 ? 12.851 3.823 -20.675 1.00 83.00 122 ALA A C 1
ATOM 984 O O . ALA A 1 122 ? 11.992 4.215 -19.879 1.00 83.00 122 ALA A O 1
ATOM 985 N N . THR A 1 123 ? 13.125 2.524 -20.840 1.00 83.06 123 THR A N 1
ATOM 986 C CA . THR A 1 123 ? 12.449 1.450 -20.095 1.00 83.06 123 THR A CA 1
ATOM 987 C C . THR A 1 123 ? 12.753 1.523 -18.596 1.00 83.06 123 THR A C 1
ATOM 989 O O . THR A 1 123 ? 11.823 1.556 -17.787 1.00 83.06 123 THR A O 1
ATOM 992 N N . ILE A 1 124 ? 14.032 1.617 -18.210 1.00 85.00 124 ILE A N 1
ATOM 993 C CA . ILE A 1 124 ? 14.458 1.739 -16.803 1.00 85.00 124 ILE A CA 1
ATOM 994 C C . ILE A 1 124 ? 13.869 3.001 -16.166 1.00 85.00 124 ILE A C 1
ATOM 996 O O . ILE A 1 124 ? 13.333 2.946 -15.054 1.00 85.00 124 ILE A O 1
ATOM 1000 N N . GLN A 1 125 ? 13.900 4.131 -16.878 1.00 88.00 125 GLN A N 1
ATOM 1001 C CA . GLN A 1 125 ? 13.338 5.388 -16.390 1.00 88.00 125 GLN A CA 1
ATOM 1002 C C . GLN A 1 125 ? 11.823 5.281 -16.163 1.00 88.00 125 GLN A C 1
ATOM 1004 O O . GLN A 1 125 ? 11.333 5.674 -15.104 1.00 88.00 125 GLN A O 1
ATOM 1009 N N . SER A 1 126 ? 11.092 4.692 -17.113 1.00 87.19 126 SER A N 1
ATOM 1010 C CA . SER A 1 126 ? 9.636 4.510 -17.019 1.00 87.19 126 SER A CA 1
ATOM 1011 C C . SER A 1 126 ? 9.246 3.580 -15.869 1.00 87.19 126 SER A C 1
ATOM 1013 O O . SER A 1 126 ? 8.310 3.863 -15.118 1.00 87.19 126 SER A O 1
ATOM 1015 N N . LEU A 1 127 ? 9.987 2.483 -15.690 1.00 86.81 127 LEU A N 1
ATOM 1016 C CA . LEU A 1 127 ? 9.800 1.553 -14.578 1.00 86.81 127 LEU A CA 1
ATOM 1017 C C . LEU A 1 127 ? 10.093 2.217 -13.229 1.00 86.81 127 LEU A C 1
ATOM 1019 O O . LEU A 1 127 ? 9.323 2.068 -12.280 1.00 86.81 127 LEU A O 1
ATOM 1023 N N . THR A 1 128 ? 11.174 2.990 -13.145 1.00 89.75 128 THR A N 1
ATOM 1024 C CA . THR A 1 128 ? 11.540 3.727 -11.930 1.00 89.75 128 THR A CA 1
ATOM 1025 C C . THR A 1 128 ? 10.475 4.761 -11.572 1.00 89.75 128 THR A C 1
ATOM 1027 O O . THR A 1 128 ? 10.057 4.847 -10.416 1.00 89.75 128 THR A O 1
ATOM 1030 N N . GLU A 1 129 ? 9.973 5.506 -12.559 1.00 90.00 129 GLU A N 1
ATOM 1031 C CA . GLU A 1 129 ? 8.872 6.449 -12.360 1.00 90.00 129 GLU A CA 1
ATOM 1032 C C . GLU A 1 129 ? 7.610 5.732 -11.864 1.00 90.00 129 GLU A C 1
ATOM 1034 O O . GLU A 1 129 ? 6.963 6.191 -10.922 1.00 90.00 129 GLU A O 1
ATOM 1039 N N . LEU A 1 130 ? 7.279 4.575 -12.444 1.00 88.56 130 LEU A N 1
ATOM 1040 C CA . LEU A 1 130 ? 6.118 3.794 -12.030 1.00 88.56 130 LEU A CA 1
ATOM 1041 C C . LEU A 1 130 ? 6.259 3.236 -10.607 1.00 88.56 130 LEU A C 1
ATOM 1043 O O . LEU A 1 130 ? 5.306 3.289 -9.828 1.00 88.56 130 LEU A O 1
ATOM 1047 N N . ARG A 1 131 ? 7.448 2.753 -10.235 1.00 89.31 131 ARG A N 1
ATOM 1048 C CA . ARG A 1 131 ? 7.755 2.336 -8.860 1.00 89.31 131 ARG A CA 1
ATOM 1049 C C . ARG A 1 131 ? 7.537 3.490 -7.882 1.00 89.31 131 ARG A C 1
ATOM 1051 O O . ARG A 1 131 ? 6.849 3.310 -6.879 1.00 89.31 131 ARG A O 1
ATOM 1058 N N . ASN A 1 132 ? 8.068 4.670 -8.200 1.00 90.19 132 ASN A N 1
ATOM 1059 C CA . ASN A 1 132 ? 7.928 5.861 -7.361 1.00 90.19 132 ASN A CA 1
ATOM 1060 C C . ASN A 1 132 ? 6.462 6.290 -7.220 1.00 90.19 132 ASN A C 1
ATOM 1062 O O . ASN A 1 132 ? 6.039 6.652 -6.126 1.00 90.19 132 ASN A O 1
ATOM 1066 N N . LYS A 1 133 ? 5.670 6.182 -8.294 1.00 88.50 133 LYS A N 1
ATOM 1067 C CA . LYS A 1 133 ? 4.223 6.431 -8.272 1.00 88.50 133 LYS A CA 1
ATOM 1068 C C . LYS A 1 133 ? 3.490 5.500 -7.295 1.00 88.50 133 LYS A C 1
ATOM 1070 O O . LYS A 1 133 ? 2.694 5.974 -6.490 1.00 88.50 133 LYS A O 1
ATOM 1075 N N . TYR A 1 134 ? 3.772 4.194 -7.302 1.00 88.19 134 TYR A N 1
ATOM 1076 C CA . TYR A 1 134 ? 3.176 3.268 -6.323 1.00 88.19 134 TYR A CA 1
ATOM 1077 C C . TYR A 1 134 ? 3.650 3.535 -4.885 1.00 88.19 134 TYR A C 1
ATOM 1079 O O . TYR A 1 134 ? 2.874 3.413 -3.936 1.00 88.19 134 TYR A O 1
ATOM 1087 N N . ASP A 1 135 ? 4.910 3.920 -4.710 1.00 88.25 135 ASP A N 1
ATOM 1088 C CA . ASP A 1 135 ? 5.462 4.260 -3.400 1.00 88.25 135 ASP A CA 1
ATOM 1089 C C . ASP A 1 135 ? 4.822 5.519 -2.797 1.00 88.25 135 ASP A C 1
ATOM 1091 O O . ASP A 1 135 ? 4.488 5.540 -1.605 1.00 88.25 135 ASP A O 1
ATOM 1095 N N . ASP A 1 136 ? 4.634 6.546 -3.621 1.00 87.81 136 ASP A N 1
ATOM 1096 C CA . ASP A 1 136 ? 3.951 7.788 -3.267 1.00 87.81 136 ASP A CA 1
ATOM 1097 C C . ASP A 1 136 ? 2.472 7.523 -2.954 1.00 87.81 136 ASP A C 1
ATOM 1099 O O . ASP A 1 136 ? 1.980 7.914 -1.895 1.00 87.81 136 ASP A O 1
ATOM 1103 N N . TYR A 1 137 ? 1.798 6.726 -3.790 1.00 86.31 137 TYR A N 1
ATOM 1104 C CA . TYR A 1 137 ? 0.427 6.274 -3.560 1.00 86.31 137 TYR A CA 1
ATOM 1105 C C . TYR A 1 137 ? 0.220 5.669 -2.167 1.00 86.31 137 TYR A C 1
ATOM 1107 O O . TYR A 1 137 ? -0.658 6.106 -1.421 1.00 86.31 137 TYR A O 1
ATOM 1115 N N . ILE A 1 138 ? 1.034 4.673 -1.793 1.00 86.81 138 ILE A N 1
ATOM 1116 C CA . ILE A 1 138 ? 0.904 4.000 -0.491 1.00 86.81 138 ILE A CA 1
ATOM 1117 C C . ILE A 1 138 ? 1.140 4.998 0.650 1.00 86.81 138 ILE A C 1
ATOM 1119 O O . ILE A 1 138 ? 0.469 4.934 1.682 1.00 86.81 138 ILE A O 1
ATOM 1123 N N . SER A 1 139 ? 2.071 5.936 0.470 1.00 86.19 139 SER A N 1
ATOM 1124 C CA . SER A 1 139 ? 2.400 6.952 1.476 1.00 86.19 139 SER A CA 1
ATOM 1125 C C . SER A 1 139 ? 1.252 7.952 1.675 1.00 86.19 139 SER A C 1
ATOM 1127 O O . SER A 1 139 ? 0.865 8.240 2.814 1.00 86.19 139 SER A O 1
ATOM 1129 N N . GLN A 1 140 ? 0.643 8.421 0.582 1.00 84.44 140 GLN A N 1
ATOM 1130 C CA . GLN A 1 140 ? -0.545 9.277 0.616 1.00 84.44 140 GLN A CA 1
ATOM 1131 C C . GLN A 1 140 ? -1.739 8.547 1.229 1.00 84.44 140 GLN A C 1
ATOM 1133 O O . GLN A 1 140 ? -2.414 9.092 2.102 1.00 84.44 140 GLN A O 1
ATOM 1138 N N . LEU A 1 141 ? -1.954 7.288 0.845 1.00 83.94 141 LEU A N 1
ATOM 1139 C CA . LEU A 1 141 ? -3.027 6.461 1.381 1.00 83.94 141 LEU A CA 1
ATOM 1140 C C . LEU A 1 141 ? -2.884 6.253 2.893 1.00 83.94 141 LEU A C 1
ATOM 1142 O O . LEU A 1 141 ? -3.852 6.445 3.624 1.00 83.94 141 LEU A O 1
ATOM 1146 N N . LYS A 1 142 ? -1.684 5.918 3.386 1.00 82.31 142 LYS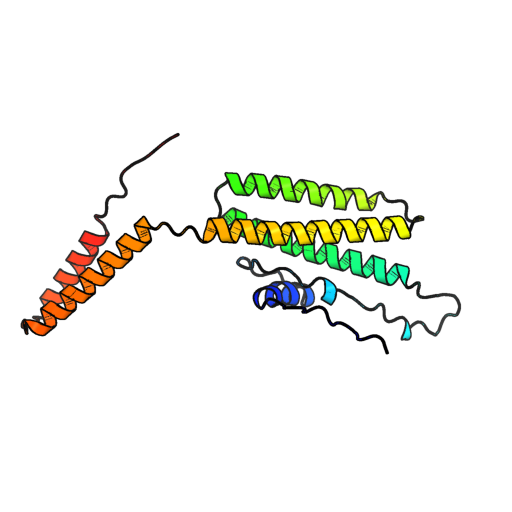 A N 1
ATOM 1147 C CA . LYS A 1 142 ? -1.414 5.802 4.831 1.00 82.31 142 LYS A CA 1
ATOM 1148 C C . LYS A 1 142 ? -1.729 7.108 5.567 1.00 82.31 142 LYS A C 1
ATOM 1150 O O . LYS A 1 142 ? -2.291 7.066 6.658 1.00 82.31 142 LYS A O 1
ATOM 1155 N N . THR A 1 143 ? -1.404 8.248 4.959 1.00 82.62 143 THR A N 1
ATOM 1156 C CA . THR A 1 143 ? -1.682 9.576 5.525 1.00 82.62 143 THR A CA 1
ATOM 1157 C C . THR A 1 143 ? -3.183 9.876 5.565 1.00 82.62 143 THR A C 1
ATOM 1159 O O . THR A 1 143 ? -3.697 10.334 6.579 1.00 82.62 143 THR A O 1
ATOM 1162 N N . GLN A 1 144 ? -3.923 9.578 4.496 1.00 78.88 144 GLN A N 1
ATOM 1163 C CA . GLN A 1 144 ? -5.378 9.762 4.478 1.00 78.88 144 GLN A CA 1
ATOM 1164 C C . GLN A 1 144 ? -6.091 8.811 5.444 1.00 78.88 144 GLN A C 1
ATOM 1166 O O . GLN A 1 144 ? -7.026 9.210 6.136 1.00 78.88 144 GLN A O 1
ATOM 1171 N N . LEU A 1 145 ? -5.632 7.560 5.524 1.00 77.69 145 LEU A N 1
ATOM 1172 C CA . LEU A 1 145 ? -6.147 6.577 6.469 1.00 77.69 145 LEU A CA 1
ATOM 1173 C C . LEU A 1 145 ? -5.902 7.004 7.907 1.0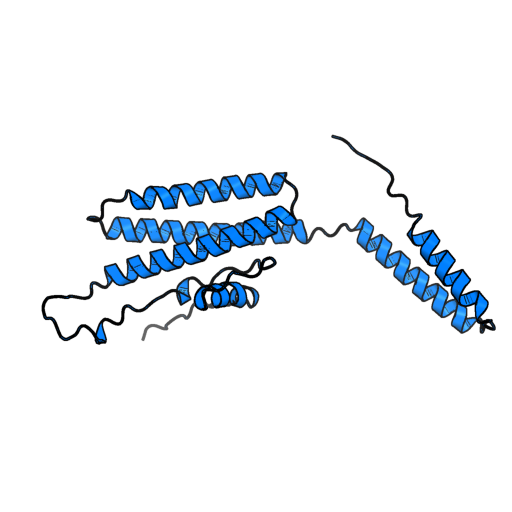0 77.69 145 LEU A C 1
ATOM 1175 O O . LEU A 1 145 ? -6.825 6.921 8.704 1.00 77.69 145 LEU A O 1
ATOM 1179 N N . SER A 1 146 ? -4.701 7.471 8.253 1.00 75.12 146 SER A N 1
ATOM 1180 C CA . SER A 1 146 ? -4.420 7.903 9.622 1.00 75.12 146 SER A CA 1
ATOM 1181 C C . SER A 1 146 ? -5.272 9.105 10.021 1.00 75.12 146 SER A C 1
ATOM 1183 O O . SER A 1 146 ? -5.790 9.117 11.131 1.00 75.12 146 SER A O 1
ATOM 1185 N N . LEU A 1 147 ? -5.500 10.062 9.117 1.00 72.88 147 LEU A N 1
ATOM 1186 C CA . LEU A 1 147 ? -6.371 11.212 9.374 1.00 72.88 147 LEU A CA 1
ATOM 1187 C C . LEU A 1 147 ? -7.839 10.804 9.582 1.00 72.88 147 LEU A C 1
ATOM 1189 O O . LEU A 1 147 ? -8.479 11.297 10.507 1.00 72.88 147 LEU A O 1
ATOM 1193 N N . ASN A 1 148 ? -8.356 9.889 8.758 1.00 71.31 148 ASN A N 1
ATOM 1194 C CA . ASN A 1 148 ? -9.771 9.502 8.782 1.00 71.31 148 ASN A CA 1
ATOM 1195 C C . ASN A 1 148 ? -10.097 8.392 9.798 1.00 71.31 148 ASN A C 1
ATOM 1197 O O . ASN A 1 148 ? -11.187 8.378 10.355 1.00 71.31 148 ASN A O 1
ATOM 1201 N N . LEU A 1 149 ? -9.182 7.453 10.064 1.00 68.31 149 LEU A N 1
ATOM 1202 C CA . LEU A 1 149 ? -9.374 6.409 11.085 1.00 68.31 149 LEU A CA 1
ATOM 1203 C C . LEU A 1 149 ? -9.082 6.925 12.496 1.00 68.31 149 LEU A C 1
ATOM 1205 O O . LEU A 1 149 ? -9.652 6.408 13.452 1.00 68.31 149 LEU A O 1
ATOM 1209 N N . ALA A 1 150 ? -8.216 7.935 12.653 1.00 62.53 150 ALA A N 1
ATOM 1210 C CA . ALA A 1 150 ? -7.960 8.528 13.965 1.00 62.53 150 ALA A CA 1
ATOM 1211 C C . ALA A 1 150 ? -9.077 9.471 14.433 1.00 62.53 150 ALA A C 1
ATOM 1213 O O . ALA A 1 150 ? -9.086 9.846 15.608 1.00 62.53 150 ALA A O 1
ATOM 1214 N N . SER A 1 151 ? -10.038 9.838 13.574 1.00 59.78 151 SER A N 1
ATOM 1215 C CA . SER A 1 151 ? -11.262 10.493 14.033 1.00 59.78 151 SER A CA 1
ATOM 1216 C C . SER A 1 151 ? -12.173 9.458 14.695 1.00 59.78 151 SER A C 1
ATOM 1218 O O . SER A 1 151 ? -13.170 9.016 14.125 1.00 59.78 151 SER A O 1
ATOM 1220 N N . PHE A 1 152 ? -11.807 9.040 15.907 1.00 60.81 152 PHE A N 1
ATOM 1221 C CA . PHE A 1 152 ? -12.727 8.346 16.797 1.00 60.81 152 PHE A CA 1
ATOM 1222 C C . PHE A 1 152 ? -13.950 9.234 17.006 1.00 60.81 152 PHE A C 1
ATOM 1224 O O . PHE A 1 152 ? -13.820 10.448 17.177 1.00 60.81 152 PHE A O 1
ATOM 1231 N N . ASP A 1 153 ? -15.141 8.639 17.003 1.00 70.81 153 ASP A N 1
ATOM 1232 C CA . ASP A 1 153 ? -16.341 9.373 17.376 1.00 70.81 153 ASP A CA 1
ATOM 1233 C C . ASP A 1 153 ? -16.230 9.762 18.857 1.00 70.81 153 ASP A C 1
ATOM 1235 O O . ASP A 1 153 ? -16.495 8.974 19.772 1.00 70.81 153 ASP A O 1
ATOM 1239 N N . SER A 1 154 ? -15.797 11.001 19.092 1.00 79.69 154 SER A N 1
ATOM 1240 C CA . SER A 1 154 ? -15.581 11.553 20.426 1.00 79.69 154 SER A CA 1
ATOM 1241 C C . SER A 1 154 ? -16.833 11.452 21.295 1.00 79.69 154 SER A C 1
ATOM 1243 O O . SER A 1 154 ? -16.716 11.352 22.514 1.00 79.69 154 SER A O 1
ATOM 1245 N N . ARG A 1 155 ? -18.037 11.435 20.701 1.00 79.19 155 ARG A N 1
ATOM 1246 C CA . ARG A 1 155 ? -19.291 11.315 21.456 1.00 79.19 155 ARG A CA 1
ATOM 1247 C C . ARG A 1 155 ? -19.460 9.910 22.024 1.00 79.19 155 ARG A C 1
ATOM 1249 O O . ARG A 1 155 ? -19.793 9.776 23.201 1.00 79.19 155 ARG A O 1
ATOM 1256 N N . LEU A 1 156 ? -19.167 8.881 21.228 1.00 81.06 156 LEU A N 1
ATOM 1257 C CA . LEU A 1 156 ? -19.171 7.485 21.678 1.00 81.06 156 LEU A CA 1
ATOM 1258 C C . LEU A 1 156 ? -18.085 7.234 22.731 1.00 81.06 156 LEU A C 1
ATOM 1260 O O . LEU A 1 156 ? -18.344 6.574 23.736 1.00 81.06 156 LEU A O 1
ATOM 1264 N N . MET A 1 157 ? -16.898 7.822 22.556 1.00 88.31 157 MET A N 1
ATOM 1265 C CA . MET A 1 157 ? -15.801 7.673 23.517 1.00 88.31 157 MET A CA 1
ATOM 1266 C C . MET A 1 157 ? -16.127 8.317 24.874 1.00 88.31 157 MET A C 1
ATOM 1268 O O . MET A 1 157 ? -15.901 7.708 25.920 1.00 88.31 157 MET A O 1
ATOM 1272 N N . ILE A 1 158 ? -16.714 9.521 24.864 1.00 92.31 158 ILE A N 1
ATOM 1273 C CA . ILE A 1 158 ? -17.170 10.208 26.083 1.00 92.31 158 ILE A CA 1
ATOM 1274 C C . ILE A 1 158 ? -18.308 9.429 26.748 1.00 92.31 158 ILE A C 1
ATOM 1276 O O . ILE A 1 158 ? -18.300 9.268 27.967 1.00 92.31 158 ILE A O 1
ATOM 1280 N N . SER A 1 159 ? -19.257 8.904 25.967 1.00 91.25 159 SER A N 1
ATOM 1281 C CA . SER A 1 159 ? -20.334 8.060 26.492 1.00 91.25 159 SER A CA 1
ATOM 1282 C C . SER A 1 159 ? -19.776 6.826 27.208 1.00 91.25 159 SER A C 1
ATOM 1284 O O . SER A 1 159 ? -20.118 6.593 28.368 1.00 91.25 159 SER A O 1
ATOM 1286 N N . GLY A 1 160 ? -18.841 6.105 26.580 1.00 89.69 160 GLY A N 1
ATOM 1287 C CA . GLY A 1 160 ? -18.167 4.964 27.201 1.00 89.69 160 GLY A CA 1
ATOM 1288 C C . GLY A 1 160 ? -17.432 5.339 28.492 1.00 89.69 160 GLY A C 1
ATOM 1289 O O . GLY A 1 160 ? -17.548 4.635 29.494 1.00 89.69 160 GLY A O 1
ATOM 1290 N N . LEU A 1 161 ? -16.743 6.486 28.511 1.00 94.62 161 LEU A N 1
ATOM 1291 C CA . LEU A 1 161 ? -16.052 6.981 29.705 1.00 94.62 161 LEU A CA 1
ATOM 1292 C C . LEU A 1 161 ? -17.026 7.258 30.864 1.00 94.62 161 LEU A C 1
ATOM 1294 O O . LEU A 1 161 ? -16.741 6.898 32.006 1.00 94.62 161 LEU A O 1
ATOM 1298 N N . ILE A 1 162 ? -18.183 7.864 30.577 1.00 94.75 162 ILE A N 1
ATOM 1299 C CA . ILE A 1 162 ? -19.221 8.142 31.581 1.00 94.75 162 ILE A CA 1
ATOM 1300 C C . ILE A 1 162 ? -19.766 6.836 32.163 1.00 94.75 162 ILE A C 1
ATOM 1302 O O . ILE A 1 162 ? -19.903 6.730 33.382 1.00 94.75 162 ILE A O 1
ATOM 1306 N N . VAL A 1 163 ? -20.029 5.829 31.322 1.00 93.88 163 VAL A N 1
ATOM 1307 C CA . VAL A 1 163 ? -20.508 4.515 31.782 1.00 93.88 163 VAL A CA 1
ATOM 1308 C C . VAL A 1 163 ? -19.486 3.858 32.712 1.00 93.88 163 VAL A C 1
ATOM 1310 O O . VAL A 1 163 ? -19.853 3.394 33.793 1.00 93.88 163 VAL A O 1
ATOM 1313 N N . ILE A 1 164 ? -18.200 3.879 32.346 1.00 93.19 164 ILE A N 1
ATOM 1314 C CA . ILE A 1 164 ? -17.121 3.320 33.176 1.00 93.19 164 ILE A CA 1
ATOM 1315 C C . ILE A 1 164 ? -17.021 4.061 34.518 1.00 93.19 164 ILE A C 1
ATOM 1317 O O . ILE A 1 164 ? -16.935 3.422 35.569 1.00 93.19 164 ILE A O 1
ATOM 1321 N N . MET A 1 165 ? -17.083 5.397 34.506 1.00 94.44 165 MET A N 1
ATOM 1322 C CA . MET A 1 165 ? -17.031 6.217 35.722 1.00 94.44 165 MET A CA 1
ATOM 1323 C C . MET A 1 165 ? -18.217 5.947 36.649 1.00 94.44 165 MET A C 1
ATOM 1325 O O . MET A 1 165 ? -18.026 5.744 37.848 1.00 94.44 165 MET A O 1
ATOM 1329 N N . MET A 1 166 ? -19.434 5.887 36.105 1.00 92.94 166 MET A N 1
ATOM 1330 C CA . MET A 1 166 ? -20.634 5.568 36.882 1.00 92.94 166 MET A CA 1
ATOM 1331 C C . MET A 1 166 ? -20.548 4.164 37.485 1.00 92.94 166 MET A C 1
ATOM 1333 O O . MET A 1 166 ? -20.824 3.996 38.674 1.00 92.94 166 MET A O 1
ATOM 1337 N N . GLY A 1 167 ? -20.094 3.169 36.718 1.00 88.81 167 GLY A N 1
ATOM 1338 C CA . GLY A 1 167 ? -19.862 1.814 37.225 1.00 88.81 167 GLY A CA 1
ATOM 1339 C C . GLY A 1 167 ? -18.870 1.788 38.393 1.00 88.81 167 GLY A C 1
ATOM 1340 O O . GLY A 1 167 ? -19.157 1.205 39.440 1.00 88.81 167 GLY A O 1
ATOM 1341 N N . ALA A 1 168 ? -17.742 2.492 38.260 1.00 90.19 168 ALA A N 1
ATOM 1342 C CA . ALA A 1 168 ? -16.725 2.578 39.307 1.00 90.19 168 ALA A CA 1
ATOM 1343 C C . ALA A 1 168 ? -17.230 3.289 40.576 1.00 90.19 168 ALA A C 1
ATOM 1345 O O . ALA A 1 168 ? -16.928 2.849 41.688 1.00 90.19 168 ALA A O 1
ATOM 1346 N N . ILE A 1 169 ? -18.016 4.362 40.432 1.00 90.50 169 ILE A N 1
ATOM 1347 C CA . ILE A 1 169 ? -18.631 5.064 41.569 1.00 90.50 169 ILE A CA 1
ATOM 1348 C C . ILE A 1 169 ? -19.618 4.140 42.281 1.00 90.50 169 ILE A C 1
ATOM 1350 O O . ILE A 1 169 ? -19.556 4.008 43.500 1.00 90.50 169 ILE A O 1
ATOM 1354 N N . THR A 1 170 ? -20.484 3.458 41.528 1.00 86.31 170 THR A N 1
ATOM 1355 C CA . THR A 1 170 ? -21.510 2.567 42.091 1.00 86.31 170 THR A CA 1
ATOM 1356 C C . THR A 1 170 ? -20.871 1.403 42.854 1.00 86.31 170 THR A C 1
ATOM 1358 O O . THR A 1 170 ? -21.272 1.110 43.979 1.00 86.31 170 THR A O 1
ATOM 1361 N N . ALA A 1 171 ? -19.816 0.796 42.298 1.00 82.12 171 ALA A N 1
ATOM 1362 C CA . ALA A 1 171 ? -19.063 -0.275 42.950 1.00 82.12 171 ALA A CA 1
ATOM 1363 C C . ALA A 1 171 ? -18.375 0.186 44.249 1.00 82.12 171 ALA A C 1
ATOM 1365 O O . ALA A 1 171 ? -18.398 -0.527 45.254 1.00 82.12 171 ALA A O 1
ATOM 1366 N N . ASN A 1 172 ? -17.794 1.392 44.260 1.00 82.12 172 ASN A N 1
ATOM 1367 C CA . ASN A 1 172 ? -17.196 1.954 45.473 1.00 82.12 172 ASN A CA 1
ATOM 1368 C C . ASN A 1 172 ? -18.252 2.324 46.524 1.00 82.12 172 ASN A C 1
ATOM 1370 O O . ASN A 1 172 ? -18.030 2.090 47.709 1.00 82.12 172 ASN A O 1
ATOM 1374 N N . LEU A 1 173 ? -19.406 2.851 46.106 1.00 83.06 173 LEU A N 1
ATOM 1375 C CA . LEU A 1 173 ? -20.505 3.198 47.008 1.00 83.06 173 LEU A CA 1
ATOM 1376 C C . LEU A 1 173 ? -21.052 1.953 47.722 1.00 83.06 173 LEU A C 1
ATOM 1378 O O . LEU A 1 173 ? -21.213 1.964 48.940 1.00 83.06 173 LEU A O 1
ATOM 1382 N N . ILE A 1 174 ? -21.259 0.867 46.970 1.00 80.94 174 ILE A N 1
ATOM 1383 C CA . ILE A 1 174 ? -21.640 -0.452 47.492 1.00 80.94 174 ILE A CA 1
ATOM 1384 C C . ILE A 1 174 ? -20.659 -0.921 48.571 1.00 80.94 174 ILE A C 1
ATOM 1386 O O . ILE A 1 174 ? -21.079 -1.355 49.642 1.00 80.94 174 ILE A O 1
ATOM 1390 N N . ARG A 1 175 ? -19.354 -0.803 48.298 1.00 74.88 175 ARG A N 1
ATOM 1391 C CA . ARG A 1 175 ? -18.301 -1.236 49.219 1.00 74.88 175 ARG A CA 1
ATOM 1392 C C . ARG A 1 175 ? -18.257 -0.403 50.502 1.00 74.88 175 ARG A C 1
ATOM 1394 O O . ARG A 1 175 ? -18.011 -0.956 51.564 1.00 74.88 175 ARG A O 1
ATOM 1401 N N . VAL A 1 176 ? -18.442 0.915 50.410 1.00 80.75 176 VAL A N 1
ATOM 1402 C CA . VAL A 1 176 ? -18.355 1.827 51.567 1.00 80.75 176 VAL A CA 1
ATOM 1403 C C . VAL A 1 176 ? -19.586 1.734 52.466 1.00 80.75 176 VAL A C 1
ATOM 1405 O O . VAL A 1 176 ? -19.462 1.878 53.678 1.00 80.75 176 VAL A O 1
ATOM 1408 N N . LEU A 1 177 ? -20.764 1.496 51.889 1.00 79.69 177 LEU A N 1
ATOM 1409 C CA . LEU A 1 177 ? -22.015 1.402 52.643 1.00 79.69 177 LEU A CA 1
ATOM 1410 C C . LEU A 1 177 ? -22.232 0.033 53.308 1.00 79.69 177 LEU A C 1
ATOM 1412 O O . LEU A 1 177 ? -23.255 -0.138 53.965 1.00 79.69 177 LEU A O 1
ATOM 1416 N N . ASP A 1 178 ? -21.299 -0.913 53.136 1.00 68.06 178 ASP A N 1
ATOM 1417 C CA . ASP A 1 178 ? -21.326 -2.271 53.705 1.00 68.06 178 ASP A CA 1
ATOM 1418 C C . ASP A 1 178 ? -22.708 -2.935 53.553 1.00 68.06 178 ASP A C 1
ATOM 1420 O O . ASP A 1 178 ? -23.249 -3.573 54.459 1.00 68.06 178 ASP A O 1
ATOM 1424 N N . PHE A 1 179 ? -23.335 -2.705 52.391 1.00 62.62 179 PHE A N 1
ATOM 1425 C CA . PHE A 1 179 ? -24.677 -3.201 52.117 1.00 62.62 179 PHE A CA 1
ATOM 1426 C C . PHE A 1 179 ? -24.643 -4.735 52.177 1.00 62.62 179 PHE A C 1
ATOM 1428 O O . PHE A 1 179 ? -23.847 -5.340 51.453 1.00 62.62 179 PHE A O 1
ATOM 1435 N N . PRO A 1 180 ? -25.495 -5.394 52.986 1.00 58.81 180 PRO A N 1
ATOM 1436 C CA . PRO A 1 180 ? -25.556 -6.846 53.018 1.00 58.81 180 PRO A CA 1
ATOM 1437 C C . PRO A 1 180 ? -26.083 -7.333 51.665 1.00 58.81 180 PRO A C 1
ATOM 1439 O O . PRO A 1 180 ? -27.278 -7.260 51.372 1.00 58.81 180 PRO A O 1
ATOM 1442 N N . PHE A 1 181 ? -25.173 -7.780 50.801 1.00 56.44 181 PHE A N 1
ATOM 1443 C CA . PHE A 1 181 ? -25.511 -8.303 49.484 1.00 56.44 181 PHE A CA 1
ATOM 1444 C C . PHE A 1 181 ? -26.206 -9.654 49.644 1.00 56.44 181 PHE A C 1
ATOM 1446 O O . PHE A 1 181 ? -25.573 -10.680 49.879 1.00 56.44 181 PHE A O 1
ATOM 1453 N N . HIS A 1 182 ? -27.530 -9.654 49.515 1.00 56.81 182 HIS A N 1
ATOM 1454 C CA . HIS A 1 182 ? -28.290 -10.881 49.326 1.00 56.81 182 HIS A CA 1
ATOM 1455 C C . HIS A 1 182 ? -28.108 -11.325 47.863 1.00 56.81 182 HIS A C 1
ATOM 1457 O O . HIS A 1 182 ? -28.330 -10.512 46.965 1.00 56.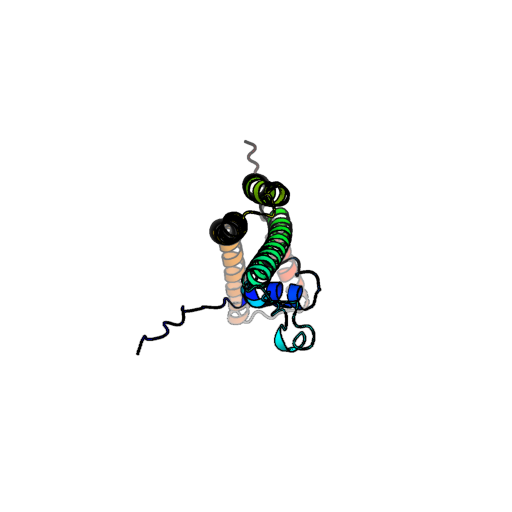81 182 HIS A O 1
ATOM 1463 N N . GLU A 1 183 ? -27.696 -12.577 47.613 1.00 57.53 183 GLU A N 1
ATOM 1464 C CA . GLU A 1 183 ? -27.310 -13.116 46.285 1.00 57.53 183 GLU A CA 1
ATOM 1465 C C . GLU A 1 183 ? -28.286 -12.791 45.137 1.00 57.53 183 GLU A C 1
ATOM 1467 O O . GLU A 1 183 ? -27.859 -12.622 43.997 1.00 57.53 183 GLU A O 1
ATOM 1472 N N . ASN A 1 184 ? -29.578 -12.610 45.423 1.00 56.59 184 ASN A N 1
ATOM 1473 C CA . ASN A 1 184 ? -30.586 -12.284 44.409 1.00 56.59 184 ASN A CA 1
ATOM 1474 C C . ASN A 1 184 ? -30.506 -10.834 43.887 1.00 56.59 184 ASN A C 1
ATOM 1476 O O . ASN A 1 184 ? -30.913 -10.570 42.762 1.00 56.59 184 ASN A O 1
ATOM 1480 N N . SER A 1 185 ? -29.934 -9.902 44.657 1.00 58.34 185 SER A N 1
ATOM 1481 C CA . SER A 1 185 ? -29.901 -8.467 44.322 1.00 58.34 185 SER A CA 1
ATOM 1482 C C . SER A 1 185 ? -28.813 -8.113 43.293 1.00 58.34 185 SER A C 1
ATOM 1484 O O . SER A 1 185 ? -28.898 -7.107 42.590 1.00 58.34 185 SER A O 1
ATOM 1486 N N . PHE A 1 186 ? -27.781 -8.958 43.155 1.00 58.72 186 PHE A N 1
ATOM 1487 C CA . PHE A 1 186 ? -26.695 -8.736 42.192 1.00 58.72 186 PHE A CA 1
ATOM 1488 C C . PHE A 1 186 ? -27.174 -8.901 40.741 1.00 58.72 186 PHE A C 1
ATOM 1490 O O . PHE A 1 186 ? -26.789 -8.120 39.869 1.00 58.72 186 PHE A O 1
ATOM 1497 N N . ASN A 1 187 ? -28.070 -9.864 40.500 1.00 58.72 187 ASN A N 1
ATOM 1498 C CA . ASN A 1 187 ? -28.686 -10.069 39.190 1.00 58.72 187 ASN A CA 1
ATOM 1499 C C . ASN A 1 187 ? -29.583 -8.892 38.796 1.00 58.72 187 ASN A C 1
ATOM 1501 O O . ASN A 1 187 ? -29.533 -8.476 37.644 1.00 58.72 187 ASN A O 1
ATOM 1505 N N . ASP A 1 188 ? -30.316 -8.298 39.741 1.00 61.84 188 ASP A N 1
ATOM 1506 C CA . ASP A 1 188 ? -31.207 -7.163 39.467 1.00 61.84 188 ASP A CA 1
ATOM 1507 C C . ASP A 1 188 ? -30.434 -5.881 39.114 1.00 61.84 188 ASP A C 1
ATOM 1509 O O . ASP A 1 188 ? -30.833 -5.142 38.213 1.00 61.84 188 ASP A O 1
ATOM 1513 N N . ILE A 1 189 ? -29.283 -5.636 39.754 1.00 63.06 189 ILE A N 1
ATOM 1514 C CA . ILE A 1 189 ? -28.411 -4.487 39.441 1.00 63.06 189 ILE A CA 1
ATOM 1515 C C . ILE A 1 189 ? -27.708 -4.680 38.086 1.00 63.06 189 ILE A C 1
ATOM 1517 O O . ILE A 1 189 ? -27.626 -3.740 37.286 1.00 63.06 189 ILE A O 1
ATOM 1521 N N . LEU A 1 190 ? -27.246 -5.900 37.784 1.00 61.06 190 LEU A N 1
ATOM 1522 C CA . LEU A 1 190 ? -26.727 -6.249 36.457 1.00 61.06 190 LEU A CA 1
ATOM 1523 C C . LEU A 1 190 ? -27.801 -6.073 35.376 1.00 61.06 190 LEU A C 1
ATOM 1525 O O . LEU A 1 190 ? -27.519 -5.486 34.333 1.00 61.06 190 LEU A O 1
ATOM 1529 N N . PHE A 1 191 ? -29.040 -6.487 35.650 1.00 58.91 191 PHE A N 1
ATOM 1530 C CA . PHE A 1 191 ? -30.161 -6.305 34.733 1.00 58.91 191 PHE A CA 1
ATOM 1531 C C . PHE A 1 191 ? -30.486 -4.821 34.519 1.00 58.91 191 PHE A C 1
ATOM 1533 O O . PHE A 1 191 ? -30.659 -4.394 33.379 1.00 58.91 191 PHE A O 1
ATOM 1540 N N . LEU A 1 192 ? -30.486 -4.001 35.578 1.00 56.34 192 LEU A N 1
ATOM 1541 C CA . LEU A 1 192 ? -30.740 -2.561 35.460 1.00 56.34 192 LEU A CA 1
ATOM 1542 C C . LEU A 1 192 ? -29.659 -1.845 34.638 1.00 56.34 192 LEU A C 1
ATOM 1544 O O . LEU A 1 192 ? -29.990 -1.018 33.792 1.00 56.34 192 LEU A O 1
ATOM 1548 N N . SER A 1 193 ? -28.380 -2.173 34.853 1.00 60.25 193 SER A N 1
ATOM 1549 C CA . SER A 1 193 ? -27.266 -1.586 34.085 1.00 60.25 193 SER A CA 1
ATOM 1550 C C . SER A 1 193 ? -27.235 -2.038 32.617 1.00 60.25 193 SER A C 1
ATOM 1552 O O . SER A 1 193 ? -26.865 -1.260 31.732 1.00 60.25 193 SER A O 1
ATOM 1554 N N . ALA A 1 194 ? -27.684 -3.265 32.331 1.00 57.00 194 ALA A N 1
ATOM 1555 C CA . ALA A 1 194 ? -27.878 -3.748 30.967 1.00 57.00 194 ALA A CA 1
ATOM 1556 C C . ALA A 1 194 ? -29.040 -3.016 30.272 1.00 57.00 194 ALA A C 1
ATOM 1558 O O . ALA A 1 194 ? -28.904 -2.587 29.126 1.00 57.00 194 ALA A O 1
ATOM 1559 N N . VAL A 1 195 ? -30.155 -2.796 30.976 1.00 56.41 195 VAL A N 1
ATOM 1560 C CA . VAL A 1 195 ? -31.325 -2.084 30.438 1.00 56.41 195 VAL A CA 1
ATOM 1561 C C . VAL A 1 195 ? -31.022 -0.601 30.192 1.00 56.41 195 VAL A C 1
ATOM 1563 O O . VAL A 1 195 ? -31.411 -0.075 29.152 1.00 56.41 195 VAL A O 1
ATOM 1566 N N . THR A 1 196 ? -30.271 0.079 31.064 1.00 55.03 196 THR A N 1
ATOM 1567 C CA . THR A 1 196 ? -29.891 1.488 30.830 1.00 55.03 196 THR A CA 1
ATOM 1568 C C . THR A 1 196 ? -28.896 1.655 29.680 1.00 55.03 196 THR A C 1
ATOM 1570 O O . THR A 1 196 ? -28.946 2.669 28.986 1.00 55.03 196 THR A O 1
ATOM 1573 N N . SER A 1 197 ? -28.054 0.651 29.417 1.00 52.16 197 SER A N 1
ATOM 1574 C CA . SER A 1 197 ? -27.140 0.641 28.264 1.00 52.16 197 SER A CA 1
ATOM 1575 C C . SER A 1 197 ? -27.865 0.401 26.931 1.00 52.16 197 SER A C 1
ATOM 1577 O O . SER A 1 197 ? -27.416 0.884 25.895 1.00 52.16 197 SER A O 1
ATOM 1579 N N . ILE A 1 198 ? -29.011 -0.294 26.948 1.00 49.72 198 ILE A N 1
ATOM 1580 C CA . ILE A 1 198 ? -29.866 -0.535 25.768 1.00 49.72 198 ILE A CA 1
ATOM 1581 C C . ILE A 1 198 ? -30.748 0.687 25.434 1.00 49.72 198 ILE A C 1
ATOM 1583 O O . ILE A 1 198 ? -31.165 0.850 24.290 1.00 49.72 198 ILE A O 1
ATOM 1587 N N . VAL A 1 199 ? -31.011 1.575 26.402 1.00 44.78 199 VAL A N 1
ATOM 1588 C CA . VAL A 1 199 ? -31.932 2.726 26.258 1.00 44.78 199 VAL A CA 1
ATOM 1589 C C . VAL A 1 199 ? -31.214 4.042 25.898 1.00 44.78 199 VAL A C 1
ATOM 1591 O O . VAL A 1 199 ? -31.847 5.094 25.839 1.00 44.78 199 VAL A O 1
ATOM 1594 N N . VAL A 1 200 ? -29.916 4.026 25.562 1.00 43.69 200 VAL A N 1
ATOM 1595 C CA . VAL A 1 200 ? -29.319 5.169 24.843 1.00 43.69 200 VAL A CA 1
ATOM 1596 C C . VAL A 1 200 ? -29.987 5.232 23.463 1.00 43.69 200 VAL A C 1
ATOM 1598 O O . VAL A 1 200 ? -29.822 4.302 22.672 1.00 43.69 200 VAL A O 1
ATOM 1601 N N . PRO A 1 201 ? -30.778 6.275 23.153 1.00 42.44 201 PRO A N 1
ATOM 1602 C CA . PRO A 1 201 ? -31.567 6.289 21.939 1.00 42.44 201 PRO A CA 1
ATOM 1603 C C . PRO A 1 201 ? -30.625 6.376 20.740 1.00 42.44 201 PRO A C 1
ATOM 1605 O O . PRO A 1 201 ? -29.982 7.399 20.503 1.00 42.44 201 PRO A O 1
ATOM 1608 N N . ILE A 1 202 ? -30.596 5.312 19.940 1.00 48.69 202 ILE A N 1
ATOM 1609 C CA . ILE A 1 202 ? -30.255 5.391 18.520 1.00 48.69 202 ILE A CA 1
ATOM 1610 C C . ILE A 1 202 ? -31.407 6.175 17.878 1.00 48.69 202 ILE A C 1
ATOM 1612 O O . ILE A 1 202 ? -32.392 5.609 17.414 1.00 48.69 202 ILE A O 1
ATOM 1616 N N . GLY A 1 203 ? -31.349 7.501 17.969 1.00 39.31 203 GLY A N 1
ATOM 1617 C CA . GLY A 1 203 ? -32.423 8.382 17.535 1.00 39.31 203 GLY A CA 1
ATOM 1618 C C . GLY A 1 203 ? -31.879 9.668 16.936 1.00 39.31 203 GLY A C 1
ATOM 1619 O O . GLY A 1 203 ? -31.544 10.592 17.670 1.00 39.31 203 GLY A O 1
ATOM 1620 N N . GLY A 1 204 ? -31.866 9.738 15.600 1.00 36.84 204 GLY A N 1
ATOM 1621 C CA . GLY A 1 204 ? -31.967 11.014 14.886 1.00 36.84 204 GLY A CA 1
ATOM 1622 C C . GLY A 1 204 ? -31.069 11.197 13.663 1.00 36.84 204 GLY A C 1
ATOM 1623 O O . GLY A 1 204 ? -30.065 11.894 13.742 1.00 36.84 204 GLY A O 1
ATOM 1624 N N . HIS A 1 205 ? -31.491 10.612 12.537 1.00 44.81 205 HIS A N 1
ATOM 1625 C CA . HIS A 1 205 ? -31.405 11.132 11.161 1.00 44.81 205 HIS A CA 1
ATOM 1626 C C . HIS A 1 205 ? -30.787 12.530 10.940 1.00 44.81 205 HIS A C 1
ATOM 1628 O O . HIS A 1 205 ? -31.274 13.508 11.508 1.00 44.81 205 HIS A O 1
ATOM 1634 N N . LYS A 1 206 ? -29.902 12.628 9.934 1.00 38.16 206 LYS A N 1
ATOM 1635 C CA . LYS A 1 206 ? -30.015 13.571 8.795 1.00 38.16 206 LYS A CA 1
ATOM 1636 C C . LYS A 1 206 ? -29.469 12.873 7.541 1.00 38.16 206 LYS A C 1
ATOM 1638 O O . LYS A 1 206 ? -28.288 12.565 7.479 1.00 38.16 206 LYS A O 1
ATOM 1643 N N . GLU A 1 207 ? -30.342 12.364 6.674 1.00 41.91 207 GLU A N 1
ATOM 1644 C CA . GLU A 1 207 ? -30.568 12.942 5.333 1.00 41.91 207 GLU A CA 1
ATOM 1645 C C . GLU A 1 207 ? -30.040 14.374 5.135 1.00 41.91 207 GLU A C 1
ATOM 1647 O O . GLU A 1 207 ? -30.592 15.327 5.691 1.00 41.91 207 GLU A O 1
ATOM 1652 N N . LEU A 1 208 ? -28.948 14.487 4.371 1.00 38.88 208 LEU A N 1
ATOM 1653 C CA . LEU A 1 208 ? -28.761 15.288 3.145 1.00 38.88 208 LEU A CA 1
ATOM 1654 C C . LEU A 1 208 ? -27.312 15.139 2.663 1.00 38.88 208 LEU A C 1
ATOM 1656 O O . LEU A 1 208 ? -26.398 15.366 3.486 1.00 38.88 208 LEU A O 1
#

Organism: NCBI:txid334625

pLDDT: mean 73.65, std 16.85, range [30.45, 94.75]

Foldseek 3Di:
DDDPPDDPCPPDPLQVQLQVCVVVVHQRDQQRLHAHPLVVLQD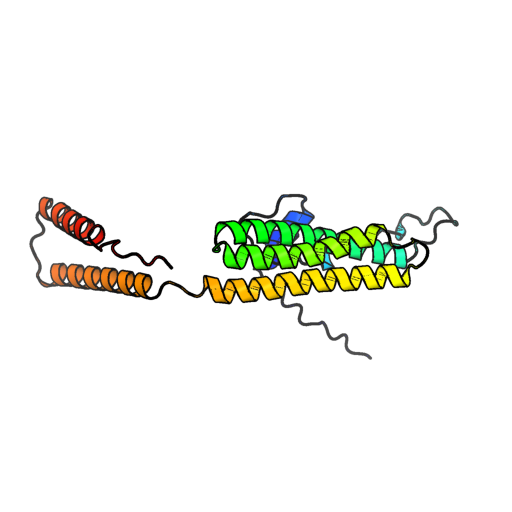PPPVVVVVPDPPDDPDPLVSLLVSLVSSLVSLLSSLVSNLNSCVVPDDPVVNVVLVVLVVVLVVLVVVLVVPPPPPSVVNSVSSVVSSVSSVVSSVVVVVVCCVVVVPDVVVVVVVVVVLVVVVVVVVVVCVVVVPPDDVVVVVVVVVVSVVVVVPPDPDDDDDD